Protein AF-A0A381XNI8-F1 (afdb_monomer_lite)

Structure (mmCIF, N/CA/C/O backbone):
data_AF-A0A381XNI8-F1
#
_entry.id   AF-A0A381XNI8-F1
#
loop_
_atom_site.group_PDB
_atom_site.id
_atom_site.type_symbol
_atom_site.label_atom_id
_atom_site.label_alt_id
_atom_site.label_comp_id
_atom_site.label_asym_id
_atom_site.label_entity_id
_atom_site.label_seq_id
_atom_site.pdbx_PDB_ins_code
_atom_site.Cartn_x
_atom_site.Cartn_y
_atom_site.Cartn_z
_atom_site.occupancy
_atom_site.B_iso_or_equiv
_atom_site.auth_seq_id
_atom_site.auth_comp_id
_atom_site.auth_asym_id
_atom_site.auth_atom_id
_atom_site.pdbx_PDB_model_num
ATOM 1 N N . ILE A 1 1 ? -13.442 -18.027 -14.613 1.00 87.19 1 ILE A N 1
ATOM 2 C CA . ILE A 1 1 ? -13.813 -17.285 -13.384 1.00 87.19 1 ILE A CA 1
ATOM 3 C C . ILE A 1 1 ? -15.216 -17.665 -12.944 1.00 87.19 1 ILE A C 1
ATOM 5 O O . ILE A 1 1 ? -15.337 -18.180 -11.846 1.00 87.19 1 ILE A O 1
ATOM 9 N N . GLU A 1 2 ? -16.224 -17.518 -13.805 1.00 86.44 2 GLU A N 1
ATOM 10 C CA . GLU A 1 2 ? -17.619 -17.918 -13.540 1.00 86.44 2 GLU A CA 1
ATOM 11 C C . GLU A 1 2 ? -17.741 -19.316 -12.915 1.00 86.44 2 GLU A C 1
ATOM 13 O O . GLU A 1 2 ? -18.134 -19.426 -11.762 1.00 86.44 2 GLU A O 1
ATOM 18 N N . MET A 1 3 ? -17.216 -20.356 -13.576 1.00 88.38 3 MET A N 1
ATOM 19 C CA . MET A 1 3 ? -17.200 -21.725 -13.029 1.00 88.38 3 MET A CA 1
ATOM 20 C C . MET A 1 3 ? -16.565 -21.842 -11.626 1.00 88.38 3 MET A C 1
ATOM 22 O O . MET A 1 3 ? -16.982 -22.675 -10.826 1.00 88.38 3 MET A O 1
ATOM 26 N N . ILE A 1 4 ? -15.521 -21.057 -11.335 1.00 87.19 4 ILE A N 1
ATOM 27 C CA . ILE A 1 4 ? -14.840 -21.072 -10.029 1.00 87.19 4 ILE A CA 1
ATOM 28 C C . ILE A 1 4 ? -15.728 -20.403 -8.970 1.00 87.19 4 ILE A C 1
ATOM 30 O O . ILE A 1 4 ? -15.816 -20.910 -7.853 1.00 87.19 4 ILE A O 1
ATOM 34 N N . SER A 1 5 ? -16.392 -19.300 -9.340 1.00 83.81 5 SER A N 1
ATOM 35 C CA . SER A 1 5 ? -17.310 -18.551 -8.476 1.00 83.81 5 SER A CA 1
ATOM 36 C C . SER A 1 5 ? -18.565 -19.359 -8.147 1.00 83.81 5 SER A C 1
ATOM 38 O O . SER A 1 5 ? -18.862 -19.574 -6.977 1.00 83.81 5 SER A O 1
ATOM 40 N N . GLU A 1 6 ? -19.253 -19.895 -9.162 1.00 83.75 6 GLU A N 1
ATOM 41 C CA . GLU A 1 6 ? -20.499 -20.663 -8.999 1.00 83.75 6 GLU A CA 1
ATOM 42 C C . GLU A 1 6 ? -20.327 -21.892 -8.104 1.00 83.75 6 GLU A C 1
ATOM 44 O O . GLU A 1 6 ? -21.228 -22.265 -7.357 1.00 83.75 6 GLU A O 1
ATOM 49 N N . LYS A 1 7 ? -19.154 -22.525 -8.172 1.00 85.31 7 LYS A N 1
ATOM 50 C CA . LYS A 1 7 ? -18.819 -23.699 -7.363 1.00 85.31 7 LYS A CA 1
ATOM 51 C C . LYS A 1 7 ? -18.222 -23.347 -5.997 1.00 85.31 7 LYS A C 1
ATOM 53 O O . LYS A 1 7 ? -17.898 -24.265 -5.249 1.00 85.31 7 LYS A O 1
ATOM 58 N N . GLY A 1 8 ? -18.031 -22.061 -5.686 1.00 81.25 8 GLY A N 1
ATOM 59 C CA . GLY A 1 8 ? -17.454 -21.601 -4.419 1.00 81.25 8 GLY A CA 1
ATOM 60 C C . GLY A 1 8 ? -16.051 -22.149 -4.142 1.00 81.25 8 GLY A C 1
ATOM 61 O O . GLY A 1 8 ? -15.716 -22.422 -2.994 1.00 81.25 8 GLY A O 1
ATOM 62 N N . LEU A 1 9 ? -15.236 -22.371 -5.182 1.00 84.69 9 LEU A N 1
ATOM 63 C CA . LEU A 1 9 ? -13.970 -23.112 -5.053 1.00 84.69 9 LEU A CA 1
ATOM 64 C C . LEU A 1 9 ? -12.819 -22.290 -4.465 1.00 84.69 9 LEU A C 1
ATOM 66 O O . LEU A 1 9 ? -11.793 -22.862 -4.103 1.00 84.69 9 LEU A O 1
ATOM 70 N N . VAL A 1 10 ? -12.946 -20.963 -4.420 1.00 86.50 10 VAL A N 1
ATOM 71 C CA . VAL A 1 10 ? -11.898 -20.062 -3.927 1.00 86.50 10 VAL A CA 1
ATOM 72 C C . VAL A 1 10 ? -12.489 -19.011 -3.003 1.00 86.50 10 VAL A C 1
ATOM 74 O O . VAL A 1 10 ? -13.566 -18.480 -3.268 1.00 86.50 10 VAL A O 1
ATOM 77 N N . SER A 1 11 ? -11.748 -18.668 -1.953 1.00 83.38 11 SER A N 1
ATOM 78 C CA . SER A 1 11 ? -12.045 -17.512 -1.104 1.00 83.38 11 SER A CA 1
ATOM 79 C C . SER A 1 11 ? -11.573 -16.189 -1.712 1.00 83.38 11 SER A C 1
ATOM 81 O O . SER A 1 11 ? -12.061 -15.129 -1.339 1.00 83.38 11 SER A O 1
ATOM 83 N N . GLY A 1 12 ? -10.642 -16.240 -2.666 1.00 89.69 12 GLY A N 1
ATOM 84 C CA . GLY A 1 12 ? -10.127 -15.076 -3.373 1.00 89.69 12 GLY A CA 1
ATOM 85 C C . GLY A 1 12 ? -9.141 -15.458 -4.474 1.00 89.69 12 GLY A C 1
ATOM 86 O O . GLY A 1 12 ? -8.712 -16.607 -4.582 1.00 89.69 12 GLY A O 1
ATOM 87 N N . ILE A 1 13 ? -8.774 -14.485 -5.303 1.00 93.06 13 ILE A N 1
ATOM 88 C CA . ILE A 1 13 ? -7.772 -14.628 -6.367 1.00 93.06 13 ILE A CA 1
ATOM 89 C C . ILE A 1 13 ? -6.586 -13.723 -6.054 1.00 93.06 13 ILE A C 1
ATOM 91 O O . ILE A 1 13 ? -6.765 -12.579 -5.653 1.00 93.06 13 ILE A O 1
ATOM 95 N N . SER A 1 14 ? -5.365 -14.220 -6.253 1.00 94.69 14 SER A N 1
ATOM 96 C CA . SER A 1 14 ? -4.156 -13.392 -6.214 1.00 94.69 14 SER A CA 1
ATOM 97 C C . SER A 1 14 ? -3.666 -13.109 -7.632 1.00 94.69 14 SER A C 1
ATOM 99 O O . SER A 1 14 ? -3.588 -14.025 -8.447 1.00 94.69 14 SER A O 1
ATOM 101 N N . MET A 1 15 ? -3.346 -11.850 -7.928 1.00 96.00 15 MET A N 1
ATOM 102 C CA . MET A 1 15 ? -2.899 -11.397 -9.243 1.00 96.00 15 MET A CA 1
ATOM 103 C C . MET A 1 15 ? -1.585 -10.631 -9.122 1.00 96.00 15 MET A C 1
ATOM 105 O O . MET A 1 15 ? -1.547 -9.511 -8.614 1.00 96.00 15 MET A O 1
ATOM 109 N N . ALA A 1 16 ? -0.513 -11.236 -9.625 1.00 96.06 16 ALA A N 1
ATOM 110 C CA . ALA A 1 16 ? 0.784 -10.594 -9.741 1.00 96.06 16 ALA A CA 1
ATOM 111 C C . ALA A 1 16 ? 0.737 -9.527 -10.836 1.00 96.06 16 ALA A C 1
ATOM 113 O O . ALA A 1 16 ? 0.695 -9.879 -12.012 1.00 96.06 16 ALA A O 1
ATOM 114 N N . ILE A 1 17 ? 0.746 -8.243 -10.475 1.00 97.06 17 ILE A N 1
ATOM 115 C CA . ILE A 1 17 ? 0.874 -7.119 -11.422 1.00 97.06 17 ILE A CA 1
ATOM 116 C C . ILE A 1 17 ? 2.338 -6.677 -11.484 1.00 97.06 17 ILE A C 1
ATOM 118 O O . ILE A 1 17 ? 2.888 -6.491 -12.567 1.00 97.06 17 ILE A O 1
ATOM 122 N N . GLU A 1 18 ? 2.968 -6.596 -10.312 1.00 96.19 18 GLU A N 1
ATOM 123 C CA . GLU A 1 18 ? 4.370 -6.277 -10.034 1.00 96.19 18 GLU A CA 1
ATOM 124 C C . GLU A 1 18 ? 4.801 -4.859 -10.411 1.00 96.19 18 GLU A C 1
ATOM 126 O O . GLU A 1 18 ? 5.323 -4.155 -9.553 1.00 96.19 18 GLU A O 1
ATOM 131 N N . SER A 1 19 ? 4.509 -4.405 -11.630 1.00 97.06 19 SER A N 1
ATOM 132 C CA . SER A 1 19 ? 4.778 -3.049 -12.117 1.00 97.06 19 SER A CA 1
ATOM 133 C C . SER A 1 19 ? 3.598 -2.528 -12.938 1.00 97.06 19 SER A C 1
ATOM 135 O O . SER A 1 19 ? 2.968 -3.272 -13.692 1.00 97.06 19 SER A O 1
ATOM 137 N N . GLY A 1 20 ? 3.291 -1.235 -12.820 1.00 96.62 20 GLY A N 1
ATOM 138 C CA . GLY A 1 20 ? 2.245 -0.577 -13.611 1.00 96.62 20 GLY A CA 1
ATOM 139 C C . GLY A 1 20 ? 2.733 -0.014 -14.944 1.00 96.62 20 GLY A C 1
ATOM 140 O O . GLY A 1 20 ? 1.912 0.426 -15.754 1.00 96.62 20 GLY A O 1
ATOM 141 N N . ASN A 1 21 ? 4.045 -0.039 -15.197 1.00 97.12 21 ASN A N 1
ATOM 142 C CA . ASN A 1 21 ? 4.643 0.420 -16.441 1.00 97.12 21 ASN A CA 1
ATOM 143 C C . ASN A 1 21 ? 4.888 -0.784 -17.376 1.00 97.12 21 ASN A C 1
ATOM 145 O O . ASN A 1 21 ? 5.768 -1.603 -17.103 1.00 97.12 21 ASN A O 1
ATOM 149 N N . PRO A 1 22 ? 4.173 -0.896 -18.516 1.00 96.62 22 PRO A N 1
ATOM 150 C CA . PRO A 1 22 ? 4.335 -2.013 -19.448 1.00 96.62 22 PRO A CA 1
ATOM 151 C C . PRO A 1 22 ? 5.760 -2.179 -19.991 1.00 96.62 22 PRO A C 1
ATOM 153 O O . PRO A 1 22 ? 6.176 -3.294 -20.298 1.00 96.62 22 PRO A O 1
ATOM 156 N N . LYS A 1 23 ? 6.517 -1.081 -20.119 1.00 96.38 23 LYS A N 1
ATOM 157 C CA . LYS A 1 23 ? 7.906 -1.116 -20.589 1.00 96.38 23 LYS A CA 1
ATOM 158 C C . LYS A 1 23 ? 8.816 -1.723 -19.529 1.00 96.38 23 LYS A C 1
ATOM 160 O O . LYS A 1 23 ? 9.569 -2.632 -19.853 1.00 96.38 23 LYS A O 1
ATOM 165 N N . ILE A 1 24 ? 8.673 -1.307 -18.270 1.00 96.44 24 ILE A N 1
ATOM 166 C CA . ILE A 1 24 ? 9.420 -1.882 -17.140 1.00 96.44 24 ILE A CA 1
ATOM 167 C C . ILE A 1 24 ? 9.059 -3.357 -16.943 1.00 96.44 24 ILE A C 1
ATOM 169 O O . ILE A 1 24 ? 9.958 -4.190 -16.861 1.00 96.44 24 ILE A O 1
ATOM 173 N N . ARG A 1 25 ? 7.762 -3.706 -16.967 1.00 95.88 25 ARG A N 1
ATOM 174 C CA . ARG A 1 25 ? 7.301 -5.107 -16.927 1.00 95.88 25 ARG A CA 1
ATOM 175 C C . ARG A 1 25 ? 7.988 -5.967 -17.983 1.00 95.88 25 ARG A C 1
ATOM 177 O O . ARG A 1 25 ? 8.477 -7.046 -17.669 1.00 95.88 25 ARG A O 1
ATOM 184 N N . LYS A 1 26 ? 8.062 -5.480 -19.220 1.00 95.81 26 LYS A N 1
ATOM 185 C CA . LYS A 1 26 ? 8.703 -6.211 -20.313 1.00 95.81 26 LYS A CA 1
ATOM 186 C C . LYS A 1 26 ? 10.217 -6.305 -20.149 1.00 95.81 26 LYS A C 1
ATOM 188 O O . LYS A 1 26 ? 10.774 -7.373 -20.357 1.00 95.81 26 LYS A O 1
ATOM 193 N N . LEU A 1 27 ? 10.871 -5.192 -19.829 1.00 95.44 27 LEU A N 1
ATOM 194 C CA . LEU A 1 27 ? 12.330 -5.080 -19.852 1.00 95.44 27 LEU A CA 1
ATOM 195 C C . LEU A 1 27 ? 13.008 -5.701 -18.628 1.00 95.44 27 LEU A C 1
ATOM 197 O O . LEU A 1 27 ? 14.093 -6.253 -18.772 1.00 95.44 27 LEU A O 1
ATOM 201 N N . LEU A 1 28 ? 12.388 -5.619 -17.447 1.00 94.38 28 LEU A N 1
ATOM 202 C CA . LEU A 1 28 ? 12.968 -6.125 -16.198 1.00 94.38 28 LEU A CA 1
ATOM 203 C C . LEU A 1 28 ? 12.339 -7.428 -15.706 1.00 94.38 28 LEU A C 1
ATOM 205 O O . LEU A 1 28 ? 13.024 -8.214 -15.057 1.00 94.38 28 LEU A O 1
ATOM 209 N N . LEU A 1 29 ? 11.049 -7.649 -15.972 1.00 94.50 29 LEU A N 1
ATOM 210 C CA . LEU A 1 29 ? 10.301 -8.777 -15.400 1.00 94.50 29 LEU A CA 1
ATOM 211 C C . LEU A 1 29 ? 9.951 -9.858 -16.429 1.00 94.50 29 LEU A C 1
ATOM 213 O O . LEU A 1 29 ? 9.390 -10.879 -16.047 1.00 94.50 29 LEU A O 1
ATOM 217 N N . ASP A 1 30 ? 10.251 -9.628 -17.712 1.00 94.31 30 ASP A N 1
ATOM 218 C CA . ASP A 1 30 ? 9.853 -10.482 -18.840 1.00 94.31 30 ASP A CA 1
ATOM 219 C C . ASP A 1 30 ? 8.336 -10.753 -18.890 1.00 94.31 30 ASP A C 1
ATOM 221 O O . ASP A 1 30 ? 7.854 -11.862 -19.110 1.00 94.31 30 ASP A O 1
ATOM 225 N N . ARG A 1 31 ? 7.553 -9.698 -18.641 1.00 94.69 31 ARG A N 1
ATOM 226 C CA . ARG A 1 31 ? 6.085 -9.735 -18.636 1.00 94.69 31 ARG A CA 1
ATOM 227 C C . ARG A 1 31 ? 5.519 -8.921 -19.790 1.00 94.69 31 ARG A C 1
ATOM 229 O O . ARG A 1 31 ? 5.998 -7.827 -20.087 1.00 94.69 31 ARG A O 1
ATOM 236 N N . HIS A 1 32 ? 4.519 -9.455 -20.482 1.00 95.31 32 HIS A N 1
ATOM 237 C CA . HIS A 1 32 ? 4.066 -8.933 -21.781 1.00 95.31 32 HIS A CA 1
ATOM 238 C C . HIS A 1 32 ? 2.617 -8.439 -21.784 1.00 95.31 32 HIS A C 1
ATOM 240 O O . HIS A 1 32 ? 2.128 -7.952 -22.803 1.00 95.31 32 HIS A O 1
ATOM 246 N N . GLU A 1 33 ? 1.926 -8.548 -20.656 1.00 95.62 33 GLU A N 1
ATOM 247 C CA . GLU A 1 33 ? 0.551 -8.104 -20.500 1.00 95.62 33 GLU A CA 1
ATOM 248 C C . GLU A 1 33 ? 0.470 -6.572 -20.592 1.00 95.62 33 GLU A C 1
ATOM 250 O O . GLU A 1 33 ? 1.293 -5.846 -20.020 1.00 95.62 33 GLU A O 1
ATOM 255 N N . SER A 1 34 ? -0.538 -6.054 -21.301 1.00 96.88 34 SER A N 1
ATOM 256 C CA . SER A 1 34 ? -0.827 -4.618 -21.339 1.00 96.88 34 SER A CA 1
ATOM 257 C C . SER A 1 34 ? -1.581 -4.179 -20.078 1.00 96.88 34 SER A C 1
ATOM 259 O O . SER A 1 34 ? -2.137 -4.998 -19.345 1.00 96.88 34 SER A O 1
ATOM 261 N N . ASN A 1 35 ? -1.622 -2.870 -19.816 1.00 97.81 35 ASN A N 1
ATOM 262 C CA . ASN A 1 35 ? -2.436 -2.340 -18.716 1.00 97.81 35 ASN A CA 1
ATOM 263 C C . ASN A 1 35 ? -3.933 -2.616 -18.929 1.00 97.81 35 ASN A C 1
ATOM 265 O O . ASN A 1 35 ? -4.620 -2.940 -17.965 1.00 97.81 35 ASN A O 1
ATOM 269 N N . ASP A 1 36 ? -4.411 -2.583 -20.175 1.00 97.56 36 ASP A N 1
ATOM 270 C CA . ASP A 1 36 ? -5.805 -2.895 -20.504 1.00 97.56 36 ASP A CA 1
ATOM 271 C C . ASP A 1 36 ? -6.141 -4.360 -20.214 1.00 97.56 36 ASP A C 1
ATOM 273 O O . ASP A 1 36 ? -7.184 -4.643 -19.631 1.00 97.56 36 ASP A O 1
ATOM 277 N N . THR A 1 37 ? -5.235 -5.293 -20.537 1.00 97.19 37 THR A N 1
ATOM 278 C CA . THR A 1 37 ? -5.399 -6.714 -20.194 1.00 97.19 37 THR A CA 1
ATOM 279 C C . THR A 1 37 ? -5.501 -6.914 -18.683 1.00 97.19 37 THR A C 1
ATOM 281 O O . THR A 1 37 ? -6.333 -7.691 -18.221 1.00 97.19 37 THR A O 1
ATOM 284 N N . ILE A 1 38 ? -4.686 -6.204 -17.897 1.00 97.31 38 ILE A N 1
ATOM 285 C CA . ILE A 1 38 ? -4.715 -6.299 -16.430 1.00 97.31 38 ILE A CA 1
ATOM 286 C C . ILE A 1 38 ? -6.018 -5.719 -15.873 1.00 97.31 38 ILE A C 1
ATOM 288 O O . ILE A 1 38 ? -6.664 -6.361 -15.046 1.00 97.31 38 ILE A O 1
ATOM 292 N N . ILE A 1 39 ? -6.442 -4.542 -16.344 1.00 96.88 39 ILE A N 1
ATOM 293 C CA . ILE A 1 39 ? -7.713 -3.930 -15.930 1.00 96.88 39 ILE A CA 1
ATOM 294 C C . ILE A 1 39 ? -8.889 -4.850 -16.274 1.00 96.88 39 ILE A C 1
ATOM 296 O O . ILE A 1 39 ? -9.769 -5.054 -15.435 1.00 96.88 39 ILE A O 1
ATOM 300 N N . ASP A 1 40 ? -8.910 -5.430 -17.476 1.00 95.94 40 ASP A N 1
ATOM 301 C CA . ASP A 1 40 ? -9.958 -6.368 -17.883 1.00 95.94 40 ASP A CA 1
ATOM 302 C C . ASP A 1 40 ? -9.967 -7.625 -17.001 1.00 95.94 40 ASP A C 1
ATOM 304 O O . ASP A 1 40 ? -11.026 -8.030 -16.516 1.00 95.94 40 ASP A O 1
ATOM 308 N N . ALA A 1 41 ? -8.794 -8.184 -16.687 1.00 95.75 41 ALA A N 1
ATOM 309 C CA . ALA A 1 41 ? -8.674 -9.329 -15.788 1.00 95.75 41 ALA A CA 1
ATOM 310 C C . ALA A 1 41 ? -9.216 -9.020 -14.382 1.00 95.75 41 ALA A C 1
ATOM 312 O O . ALA A 1 41 ? -9.998 -9.808 -13.841 1.00 95.75 41 ALA A O 1
ATOM 313 N N . ILE A 1 42 ? -8.862 -7.861 -13.809 1.00 95.69 42 ILE A N 1
ATOM 314 C CA . ILE A 1 42 ? -9.407 -7.401 -12.523 1.00 95.69 42 ILE A CA 1
ATOM 315 C C . ILE A 1 42 ? -10.931 -7.301 -12.623 1.00 95.69 42 ILE A C 1
ATOM 317 O O . ILE A 1 42 ? -11.650 -7.909 -11.832 1.00 95.69 42 ILE A O 1
ATOM 321 N N . ASN A 1 43 ? -11.444 -6.598 -13.633 1.00 93.00 43 ASN A N 1
ATOM 322 C CA . ASN A 1 43 ? -12.878 -6.401 -13.817 1.00 93.00 43 ASN A CA 1
ATOM 323 C C . ASN A 1 43 ? -13.638 -7.724 -13.991 1.00 93.00 43 ASN A C 1
ATOM 325 O O . ASN A 1 43 ? -14.747 -7.860 -13.477 1.00 93.00 43 ASN A O 1
ATOM 329 N N . ASN A 1 44 ? -13.050 -8.721 -14.651 1.00 93.31 44 ASN A N 1
ATOM 330 C CA . ASN A 1 44 ? -13.636 -10.049 -14.812 1.00 93.31 44 ASN A CA 1
ATOM 331 C C . ASN A 1 44 ? -13.767 -10.792 -13.467 1.00 93.31 44 ASN A C 1
ATOM 333 O O . ASN A 1 44 ? -14.851 -11.277 -13.132 1.00 93.31 44 ASN A O 1
ATOM 337 N N . VAL A 1 45 ? -12.707 -10.803 -12.646 1.00 93.81 45 VAL A N 1
ATOM 338 C CA . VAL A 1 45 ? -12.754 -11.331 -11.264 1.00 93.81 45 VAL A CA 1
ATOM 339 C C . VAL A 1 45 ? -13.854 -10.632 -10.469 1.00 93.81 45 VAL A C 1
ATOM 341 O O . VAL A 1 45 ? -14.688 -11.256 -9.812 1.00 93.81 45 VAL A O 1
ATOM 344 N N . LYS A 1 46 ? -13.894 -9.311 -10.598 1.00 91.31 46 LYS A N 1
ATOM 345 C CA . LYS A 1 46 ? -14.804 -8.446 -9.869 1.00 91.31 46 LYS A CA 1
ATOM 346 C C . LYS A 1 46 ? -16.266 -8.600 -10.275 1.00 91.31 46 LYS A C 1
ATOM 348 O O . LYS A 1 46 ? -17.103 -8.554 -9.381 1.00 91.31 46 LYS A O 1
ATOM 353 N N . ARG A 1 47 ? -16.600 -8.832 -11.548 1.00 90.38 47 ARG A N 1
ATOM 354 C CA . ARG A 1 47 ? -17.983 -9.129 -11.983 1.00 90.38 47 ARG A CA 1
ATOM 355 C C . ARG A 1 47 ? -18.554 -10.387 -11.326 1.00 90.38 47 ARG A C 1
ATOM 357 O O . ARG A 1 47 ? -19.763 -10.497 -11.185 1.00 90.38 47 ARG A O 1
ATOM 364 N N . ASN A 1 48 ? -17.686 -11.297 -10.893 1.00 89.25 48 ASN A N 1
ATOM 365 C CA . ASN A 1 48 ? -18.056 -12.541 -10.227 1.00 89.25 48 ASN A CA 1
ATOM 366 C C . ASN A 1 48 ? -18.019 -12.438 -8.692 1.00 89.25 48 ASN A C 1
ATOM 368 O O . ASN A 1 48 ? -18.075 -13.465 -8.023 1.00 89.25 48 ASN A O 1
ATOM 372 N N . ASN A 1 49 ? -17.902 -11.219 -8.144 1.00 87.50 49 ASN A N 1
ATOM 373 C CA . ASN A 1 49 ? -17.848 -10.927 -6.708 1.00 87.50 49 ASN A CA 1
ATOM 374 C C . ASN A 1 49 ? -16.809 -11.750 -5.930 1.00 87.50 49 ASN A C 1
ATOM 376 O O . ASN A 1 49 ? -17.057 -12.141 -4.797 1.00 87.50 49 ASN A O 1
ATOM 380 N N . ILE A 1 50 ? -15.640 -11.993 -6.522 1.00 90.44 50 ILE A N 1
ATOM 381 C CA . ILE A 1 50 ? -14.528 -12.669 -5.847 1.00 90.44 50 ILE A CA 1
ATOM 382 C C . ILE A 1 50 ? -13.582 -11.609 -5.245 1.00 90.44 50 ILE A C 1
ATOM 384 O O . ILE A 1 50 ? -13.259 -10.634 -5.942 1.00 90.44 50 ILE A O 1
ATOM 388 N N . PRO A 1 51 ? -13.128 -11.763 -3.984 1.00 92.19 51 PRO A N 1
ATOM 389 C CA . PRO A 1 51 ? -12.060 -10.947 -3.411 1.00 92.19 51 PRO A CA 1
ATOM 390 C C . PRO A 1 51 ? -10.752 -11.110 -4.184 1.00 92.19 51 PRO A C 1
ATOM 392 O O . PRO A 1 51 ? -10.357 -12.212 -4.571 1.00 92.19 51 PRO A O 1
ATOM 395 N N . LEU A 1 52 ? -10.066 -10.004 -4.420 1.00 94.62 52 LEU A N 1
ATOM 396 C CA . LEU A 1 52 ? -8.834 -9.935 -5.183 1.00 94.62 52 LEU A CA 1
ATOM 397 C C . LEU A 1 52 ? -7.701 -9.436 -4.292 1.00 94.62 52 LEU A C 1
ATOM 399 O O . LEU A 1 52 ? -7.814 -8.419 -3.618 1.00 94.62 52 LEU A O 1
ATOM 403 N N . ARG A 1 53 ? -6.555 -10.103 -4.366 1.00 96.00 53 ARG A N 1
ATOM 404 C CA . ARG A 1 53 ? -5.284 -9.587 -3.871 1.00 96.00 53 ARG A CA 1
ATOM 405 C C . ARG A 1 53 ? -4.387 -9.258 -5.054 1.00 96.00 53 ARG A C 1
ATOM 407 O O . ARG A 1 53 ? -3.943 -10.168 -5.750 1.00 96.00 53 ARG A O 1
ATOM 414 N N . THR A 1 54 ? -4.085 -7.988 -5.286 1.00 97.12 54 THR A N 1
ATOM 415 C CA . THR A 1 54 ? -3.052 -7.616 -6.266 1.00 97.12 54 THR A CA 1
ATOM 416 C C . THR A 1 54 ? -1.676 -7.711 -5.621 1.00 97.12 54 THR A C 1
ATOM 418 O O . THR A 1 54 ? -1.560 -7.548 -4.409 1.00 97.12 54 THR A O 1
ATOM 421 N N . GLN A 1 55 ? -0.638 -7.991 -6.406 1.00 96.19 55 GLN A N 1
ATOM 422 C CA . GLN A 1 55 ? 0.752 -7.990 -5.943 1.00 96.19 55 GLN A CA 1
ATOM 423 C C . GLN A 1 55 ? 1.567 -6.976 -6.742 1.00 96.19 55 GLN A C 1
ATOM 425 O O . GLN A 1 55 ? 1.409 -6.882 -7.961 1.00 96.19 55 GLN A O 1
ATOM 430 N N . SER A 1 56 ? 2.387 -6.203 -6.034 1.00 96.06 56 SER A N 1
ATOM 431 C CA . SER A 1 56 ? 3.258 -5.159 -6.569 1.00 96.06 56 SER A CA 1
ATOM 432 C C . SER A 1 56 ? 4.656 -5.269 -5.958 1.00 96.06 56 SER A C 1
ATOM 434 O O . SER A 1 56 ? 4.785 -5.484 -4.749 1.00 96.06 56 SER A O 1
ATOM 436 N N . ILE A 1 57 ? 5.687 -5.054 -6.776 1.00 94.81 57 ILE A N 1
ATOM 437 C CA . ILE A 1 57 ? 7.065 -4.880 -6.318 1.00 94.81 57 ILE A CA 1
ATOM 438 C C . ILE A 1 57 ? 7.310 -3.385 -6.137 1.00 94.81 57 ILE A C 1
ATOM 440 O O . ILE A 1 57 ? 7.071 -2.592 -7.046 1.00 94.81 57 ILE A O 1
ATOM 444 N N . ILE A 1 58 ? 7.797 -2.997 -4.961 1.00 92.62 58 ILE A N 1
ATOM 445 C CA . ILE A 1 58 ? 8.086 -1.605 -4.623 1.00 92.62 58 ILE A CA 1
ATOM 446 C C . ILE A 1 58 ? 9.584 -1.358 -4.697 1.00 92.62 58 ILE A C 1
ATOM 448 O O . ILE A 1 58 ? 10.376 -2.020 -4.023 1.00 92.62 58 ILE A O 1
ATOM 452 N N . GLY A 1 59 ? 9.959 -0.338 -5.465 1.00 89.62 59 GLY A N 1
ATOM 453 C CA . GLY A 1 59 ? 11.349 0.068 -5.630 1.00 89.62 59 GLY A CA 1
ATOM 454 C C . GLY A 1 59 ? 12.157 -0.875 -6.516 1.00 89.62 59 GLY A C 1
ATOM 455 O O . GLY A 1 59 ? 13.252 -1.289 -6.140 1.00 89.62 59 GLY A O 1
ATOM 456 N N . LEU A 1 60 ? 11.628 -1.199 -7.700 1.00 93.50 60 LEU A N 1
ATOM 457 C CA . LEU A 1 60 ? 12.413 -1.848 -8.750 1.00 93.50 60 LEU A CA 1
ATOM 458 C C . LEU A 1 60 ? 13.681 -1.027 -9.078 1.00 93.50 60 LEU A C 1
ATOM 460 O O . LEU A 1 60 ? 13.669 0.201 -8.938 1.00 93.50 60 LEU A O 1
ATOM 464 N N . PRO A 1 61 ? 14.772 -1.673 -9.539 1.00 91.75 61 PRO A N 1
ATOM 465 C CA . PRO A 1 61 ? 16.036 -1.010 -9.867 1.00 91.75 61 PRO A CA 1
ATOM 466 C C . PRO A 1 61 ? 15.932 -0.217 -11.182 1.00 91.75 61 PRO A C 1
ATOM 468 O O . PRO A 1 61 ? 16.508 -0.588 -12.198 1.00 91.75 61 PRO A O 1
ATOM 471 N N . VAL A 1 62 ? 15.161 0.871 -11.175 1.00 94.25 62 VAL A N 1
ATOM 472 C CA . VAL A 1 62 ? 14.847 1.674 -12.372 1.00 94.25 62 VAL A CA 1
ATOM 473 C C . VAL A 1 62 ? 15.600 2.996 -12.463 1.00 94.25 62 VAL A C 1
ATOM 475 O O . VAL A 1 62 ? 15.334 3.811 -13.343 1.00 94.25 62 VAL A O 1
ATOM 478 N N . LEU A 1 63 ? 16.548 3.215 -11.559 1.00 92.81 63 LEU A N 1
ATOM 479 C CA . LEU A 1 63 ? 17.484 4.329 -11.642 1.00 92.81 63 LEU A CA 1
ATOM 480 C C . LEU A 1 63 ? 18.492 4.088 -12.769 1.00 92.81 63 LEU A C 1
ATOM 482 O O . LEU A 1 63 ? 18.743 2.948 -13.163 1.00 92.81 63 LEU A O 1
ATOM 486 N N . ARG A 1 64 ? 19.124 5.159 -13.253 1.00 92.75 64 ARG A N 1
ATOM 487 C CA . ARG A 1 64 ? 20.288 5.016 -14.131 1.00 92.75 64 ARG A CA 1
ATOM 488 C C . ARG A 1 64 ? 21.404 4.272 -13.372 1.00 92.75 64 ARG A C 1
ATOM 490 O O . ARG A 1 64 ? 21.722 4.687 -12.253 1.00 92.75 64 ARG A O 1
ATOM 497 N N . PRO A 1 65 ? 21.992 3.203 -13.942 1.00 90.25 65 PRO A N 1
ATOM 498 C CA . PRO A 1 65 ? 23.075 2.461 -13.310 1.00 90.25 65 PRO A CA 1
ATOM 499 C C . PRO A 1 65 ? 24.237 3.367 -12.905 1.00 90.25 65 PRO A C 1
ATOM 501 O O . PRO A 1 65 ? 24.602 4.287 -13.641 1.00 90.25 65 PRO A O 1
ATOM 504 N N . SER A 1 66 ? 24.838 3.091 -11.747 1.00 83.25 66 SER A N 1
ATOM 505 C CA . SER A 1 66 ? 26.033 3.804 -11.272 1.00 83.25 66 SER A CA 1
ATOM 506 C C . SER A 1 66 ? 27.308 3.335 -11.983 1.00 83.25 66 SER A C 1
ATOM 508 O O . SER A 1 66 ? 28.322 4.034 -11.969 1.00 83.25 66 SER A O 1
ATOM 510 N N . GLN A 1 67 ? 27.242 2.175 -12.639 1.00 86.81 67 GLN A N 1
ATOM 511 C CA . GLN A 1 67 ? 28.312 1.571 -13.423 1.00 86.81 67 GLN A CA 1
ATOM 512 C C . GLN A 1 67 ? 27.775 0.985 -14.734 1.00 86.81 67 GLN A C 1
ATOM 514 O O . GLN A 1 67 ? 26.581 0.721 -14.878 1.00 86.81 67 GLN A O 1
ATOM 519 N N . VAL A 1 68 ? 28.663 0.790 -15.711 1.00 84.62 68 VAL A N 1
ATOM 520 C CA . VAL A 1 68 ? 28.297 0.192 -17.002 1.00 84.62 68 VAL A CA 1
ATOM 521 C C . VAL A 1 68 ? 27.938 -1.278 -16.791 1.00 84.62 68 VAL A C 1
ATOM 523 O O . VAL A 1 68 ? 28.785 -2.068 -16.381 1.00 84.62 68 VAL A O 1
ATOM 526 N N . VAL A 1 69 ? 26.700 -1.648 -17.117 1.00 86.31 69 VAL A N 1
ATOM 527 C CA . VAL A 1 69 ? 26.240 -3.041 -17.063 1.00 86.31 69 VAL A CA 1
ATOM 528 C C . VAL A 1 69 ? 26.829 -3.800 -18.246 1.00 86.31 69 VAL A C 1
ATOM 530 O O . VAL A 1 69 ? 26.508 -3.510 -19.400 1.00 86.31 69 VAL A O 1
ATOM 533 N N . ASN A 1 70 ? 27.704 -4.769 -17.979 1.00 81.94 70 ASN A N 1
ATOM 534 C CA . ASN A 1 70 ? 28.248 -5.613 -19.035 1.00 81.94 70 ASN A CA 1
ATOM 535 C C . ASN A 1 70 ? 27.165 -6.599 -19.517 1.00 81.94 70 ASN A C 1
ATOM 537 O O . ASN A 1 70 ? 26.621 -7.335 -18.689 1.00 81.94 70 ASN A O 1
ATOM 541 N N . PRO A 1 71 ? 26.885 -6.699 -20.832 1.00 80.88 71 PRO A N 1
ATOM 542 C CA . PRO A 1 71 ? 25.947 -7.688 -21.367 1.00 80.88 71 PRO A CA 1
ATOM 543 C C . PRO A 1 71 ? 26.285 -9.147 -21.020 1.00 80.88 71 PRO A C 1
ATOM 545 O O . PRO A 1 71 ? 25.413 -10.012 -21.087 1.00 80.88 71 PRO A O 1
ATOM 548 N N . SER A 1 72 ? 27.542 -9.446 -20.663 1.00 80.88 72 SER A N 1
ATOM 549 C CA . SER A 1 72 ? 27.927 -10.769 -20.160 1.00 80.88 72 SER A CA 1
ATOM 550 C C . SER A 1 72 ? 27.471 -11.039 -18.721 1.00 80.88 72 SER A C 1
ATOM 552 O O . SER A 1 72 ? 27.367 -12.204 -18.348 1.00 80.88 72 SER A O 1
ATOM 554 N N . GLN A 1 73 ? 27.206 -9.995 -17.928 1.00 78.38 73 GLN A N 1
ATOM 555 C CA . GLN A 1 73 ? 26.770 -10.074 -16.528 1.00 78.38 73 GLN A CA 1
ATOM 556 C C . GLN A 1 73 ? 25.247 -10.023 -16.394 1.00 78.38 73 GLN A C 1
ATOM 558 O O . GLN A 1 73 ? 24.684 -10.718 -15.559 1.00 78.38 73 GLN A O 1
ATOM 563 N N . SER A 1 74 ? 24.566 -9.231 -17.225 1.00 83.88 74 SER A N 1
ATOM 564 C CA . SER A 1 74 ? 23.107 -9.225 -17.271 1.00 83.88 74 SER A CA 1
ATOM 565 C C . SER A 1 74 ? 22.598 -8.951 -18.677 1.00 83.88 74 SER A C 1
ATOM 567 O O . SER A 1 74 ? 23.120 -8.104 -19.400 1.00 83.88 74 SER A O 1
ATOM 569 N N . LYS A 1 75 ? 21.539 -9.672 -19.051 1.00 86.44 75 LYS A N 1
ATOM 570 C CA . LYS A 1 75 ? 20.796 -9.442 -20.296 1.00 86.44 75 LYS A CA 1
ATOM 571 C C . LYS A 1 75 ? 19.674 -8.419 -20.128 1.00 86.44 75 LYS A C 1
ATOM 573 O O . LYS A 1 75 ? 19.088 -8.017 -21.131 1.00 86.44 75 LYS A O 1
ATOM 578 N N . LEU A 1 76 ? 19.342 -8.041 -18.891 1.00 92.50 76 LEU A N 1
ATOM 579 C CA . LEU A 1 76 ? 18.316 -7.038 -18.636 1.00 92.50 76 LEU A CA 1
ATOM 580 C C . LEU A 1 76 ? 18.876 -5.644 -18.902 1.00 92.50 76 LEU A C 1
ATOM 582 O O . LEU A 1 76 ? 20.026 -5.336 -18.592 1.00 92.50 76 LEU A O 1
ATOM 586 N N . SER A 1 77 ? 18.035 -4.798 -19.480 1.00 90.31 77 SER A N 1
ATOM 587 C CA . SER A 1 77 ? 18.367 -3.421 -19.810 1.00 90.31 77 SER A CA 1
ATOM 588 C C . SER A 1 77 ? 17.094 -2.596 -19.805 1.00 90.31 77 SER A C 1
ATOM 590 O O . SER A 1 77 ? 16.069 -3.030 -20.324 1.00 90.31 77 SER A O 1
ATOM 592 N N . LEU A 1 78 ? 17.175 -1.383 -19.267 1.00 93.94 78 LEU A N 1
ATOM 593 C CA . LEU A 1 78 ? 16.124 -0.373 -19.399 1.00 93.94 78 LEU A CA 1
ATOM 594 C C . LEU A 1 78 ? 16.291 0.483 -20.655 1.00 93.94 78 LEU A C 1
ATOM 596 O O . LEU A 1 78 ? 15.640 1.512 -20.784 1.00 93.94 78 LEU A O 1
ATOM 600 N N . ILE A 1 79 ? 17.157 0.059 -21.571 1.00 92.81 79 ILE A N 1
ATOM 601 C CA . ILE A 1 79 ? 17.287 0.606 -22.916 1.00 92.81 79 ILE A CA 1
ATOM 602 C C . ILE A 1 79 ? 16.653 -0.400 -23.867 1.00 92.81 79 ILE A C 1
ATOM 604 O O . ILE A 1 79 ? 17.049 -1.571 -23.873 1.00 92.81 79 ILE A O 1
ATOM 608 N N . ASP A 1 80 ? 15.655 0.025 -24.637 1.00 91.69 80 ASP A N 1
ATOM 609 C CA . ASP A 1 80 ? 15.029 -0.864 -25.610 1.00 91.69 80 ASP A CA 1
ATOM 610 C C . ASP A 1 80 ? 15.866 -1.026 -26.891 1.00 91.69 80 ASP A C 1
ATOM 612 O O . ASP A 1 80 ? 16.948 -0.464 -27.059 1.00 91.69 80 ASP A O 1
ATOM 616 N N . LYS A 1 81 ? 15.359 -1.852 -27.809 1.00 89.62 81 LYS A N 1
ATOM 617 C CA . LYS A 1 81 ? 16.012 -2.162 -29.089 1.00 89.62 81 LYS A CA 1
ATOM 618 C C . LYS A 1 81 ? 16.221 -0.939 -29.994 1.00 89.62 81 LYS A C 1
ATOM 620 O O . LYS A 1 81 ? 17.037 -1.021 -30.907 1.00 89.62 81 LYS A O 1
ATOM 625 N N . ASP A 1 82 ? 15.459 0.130 -29.774 1.00 93.62 82 ASP A N 1
ATOM 626 C CA . ASP A 1 82 ? 15.489 1.354 -30.570 1.00 93.62 82 ASP A CA 1
ATOM 627 C C . ASP A 1 82 ? 16.419 2.403 -29.918 1.00 93.62 82 ASP A C 1
ATOM 629 O O . ASP A 1 82 ? 16.672 3.455 -30.501 1.00 93.62 82 ASP A O 1
ATOM 633 N N . GLY A 1 83 ? 16.999 2.087 -28.750 1.00 91.62 83 GLY A N 1
ATOM 634 C CA . GLY A 1 83 ? 17.917 2.949 -28.005 1.00 91.62 83 GLY A CA 1
ATOM 635 C C . GLY A 1 83 ? 17.226 3.869 -26.998 1.00 91.62 83 GLY A C 1
ATOM 636 O O . GLY A 1 83 ? 17.901 4.679 -26.367 1.00 91.62 83 GLY A O 1
ATOM 637 N N . GLU A 1 84 ? 15.908 3.746 -26.828 1.00 95.06 84 GLU A N 1
ATOM 638 C CA . GLU A 1 84 ? 15.143 4.571 -25.895 1.00 95.06 84 GLU A CA 1
ATOM 639 C C . GLU A 1 84 ? 15.351 4.097 -24.456 1.00 95.06 84 GLU A C 1
ATOM 641 O O . GLU A 1 84 ? 15.275 2.901 -24.160 1.00 95.06 84 GLU A O 1
ATOM 646 N N . GLU A 1 85 ? 15.591 5.044 -23.550 1.00 94.62 85 GLU A N 1
ATOM 647 C CA . GLU A 1 85 ? 15.869 4.779 -22.140 1.00 94.62 85 GLU A CA 1
ATOM 648 C C . GLU A 1 85 ? 14.619 4.955 -21.264 1.00 94.62 85 GLU A C 1
ATOM 650 O O . GLU A 1 85 ? 13.907 5.952 -21.358 1.00 94.62 85 GLU A O 1
ATOM 655 N N . TYR A 1 86 ? 14.392 4.018 -20.341 1.00 95.69 86 TYR A N 1
ATOM 656 C CA . TYR A 1 86 ? 13.228 3.994 -19.445 1.00 95.69 86 TYR A CA 1
ATOM 657 C C . TYR A 1 86 ? 13.626 4.112 -17.968 1.00 95.69 86 TYR A C 1
ATOM 659 O O . TYR A 1 86 ? 13.057 3.447 -17.101 1.00 95.69 86 TYR A O 1
ATOM 667 N N . TYR A 1 87 ? 14.624 4.946 -17.681 1.00 95.56 87 TYR A N 1
ATOM 668 C CA . TYR A 1 87 ? 15.044 5.238 -16.312 1.00 95.56 87 TYR A CA 1
ATOM 669 C C . TYR A 1 87 ? 14.117 6.251 -15.638 1.00 95.56 87 TYR A C 1
ATOM 671 O O . TYR A 1 87 ? 13.547 7.131 -16.282 1.00 95.56 87 TYR A O 1
ATOM 679 N N . TYR A 1 88 ? 14.017 6.148 -14.318 1.00 94.94 88 TYR A N 1
ATOM 680 C CA . TYR A 1 88 ? 13.368 7.131 -13.463 1.00 94.94 88 TYR A CA 1
ATOM 681 C C . TYR A 1 88 ? 14.419 7.872 -12.639 1.00 94.94 88 TYR A C 1
ATOM 683 O O . TYR A 1 88 ? 15.388 7.265 -12.189 1.00 94.94 88 TYR A O 1
ATOM 691 N N . ASP A 1 89 ? 14.195 9.162 -12.384 1.00 91.56 89 ASP A N 1
ATOM 692 C CA . ASP A 1 89 ? 15.014 9.931 -11.434 1.00 91.56 89 ASP A CA 1
ATOM 693 C C . ASP A 1 89 ? 14.683 9.565 -9.978 1.00 91.56 89 ASP A C 1
ATOM 695 O O . ASP A 1 89 ? 15.549 9.567 -9.104 1.00 91.56 89 ASP A O 1
ATOM 699 N N . ASP A 1 90 ? 13.416 9.227 -9.721 1.00 91.94 90 ASP A N 1
ATOM 700 C CA . ASP A 1 90 ? 12.932 8.708 -8.446 1.00 91.94 90 ASP A CA 1
ATOM 701 C C . ASP A 1 90 ? 12.240 7.355 -8.682 1.00 91.94 90 ASP A C 1
ATOM 703 O O . ASP A 1 90 ? 11.174 7.319 -9.305 1.00 91.94 90 ASP A O 1
ATOM 707 N N . PRO A 1 91 ? 12.795 6.235 -8.184 1.00 91.50 91 PRO A N 1
ATOM 708 C CA . PRO A 1 91 ? 12.247 4.902 -8.429 1.00 91.50 91 PRO A CA 1
ATOM 709 C C . PRO A 1 91 ? 10.849 4.703 -7.825 1.00 91.50 91 PRO A C 1
ATOM 711 O O . PRO A 1 91 ? 10.112 3.824 -8.264 1.00 91.50 91 PRO A O 1
ATOM 714 N N . ILE A 1 92 ? 10.428 5.539 -6.868 1.00 94.31 92 ILE A N 1
ATOM 715 C CA . ILE A 1 92 ? 9.068 5.492 -6.309 1.00 94.31 92 ILE A CA 1
ATOM 716 C C . ILE A 1 92 ? 8.011 5.887 -7.348 1.00 94.31 92 ILE A C 1
ATOM 718 O O . ILE A 1 92 ? 6.876 5.410 -7.288 1.00 94.31 92 ILE A O 1
ATOM 722 N N . GLN A 1 93 ? 8.375 6.709 -8.338 1.00 96.31 93 GLN A N 1
ATOM 723 C CA . GLN A 1 93 ? 7.476 7.087 -9.433 1.00 96.31 93 GLN A CA 1
ATOM 724 C C . GLN A 1 93 ? 7.071 5.891 -10.292 1.00 96.31 93 GLN A C 1
ATOM 726 O O . GLN A 1 93 ? 5.951 5.861 -10.800 1.00 96.31 93 GLN A O 1
ATOM 731 N N . GLU A 1 94 ? 7.932 4.882 -10.415 1.00 96.62 94 GLU A N 1
ATOM 732 C CA . GLU A 1 94 ? 7.566 3.627 -11.062 1.00 96.62 94 GLU A CA 1
ATOM 733 C C . GLU A 1 94 ? 6.519 2.882 -10.228 1.00 96.62 94 GLU A C 1
ATOM 735 O O . GLU A 1 94 ? 5.460 2.537 -10.752 1.00 96.62 94 GLU A O 1
ATOM 740 N N . SER A 1 95 ? 6.737 2.728 -8.920 1.00 97.00 95 SER A N 1
ATOM 741 C CA . SER A 1 95 ? 5.809 1.999 -8.044 1.00 97.00 95 SER A CA 1
ATOM 742 C C . SER A 1 95 ? 4.425 2.664 -7.976 1.00 97.00 95 SER A C 1
ATOM 744 O O . SER A 1 95 ? 3.395 1.986 -7.932 1.00 97.00 95 SER A O 1
ATOM 746 N N . LEU A 1 96 ? 4.375 3.998 -8.081 1.00 98.44 96 LEU A N 1
ATOM 747 C CA . LEU A 1 96 ? 3.135 4.771 -8.217 1.00 98.44 96 LEU A CA 1
ATOM 748 C C . LEU A 1 96 ? 2.317 4.405 -9.465 1.00 98.44 96 LEU A C 1
ATOM 750 O O . LEU A 1 96 ? 1.090 4.508 -9.427 1.00 98.44 96 LEU A O 1
ATOM 754 N N . THR A 1 97 ? 2.946 3.947 -10.554 1.00 98.06 97 THR A N 1
ATOM 755 C CA . THR A 1 97 ? 2.212 3.504 -11.754 1.00 98.06 97 THR A CA 1
ATOM 756 C C . THR A 1 97 ? 1.374 2.256 -11.481 1.00 98.06 97 THR A C 1
ATOM 758 O O . THR A 1 97 ? 0.278 2.121 -12.024 1.00 98.06 97 THR A O 1
ATOM 761 N N . CYS A 1 98 ? 1.859 1.350 -10.623 1.00 97.75 98 CYS A N 1
ATOM 762 C CA . CYS A 1 98 ? 1.134 0.135 -10.257 1.00 97.75 98 CYS A CA 1
ATOM 763 C C . CYS A 1 98 ? -0.083 0.469 -9.388 1.00 97.75 98 CYS A C 1
ATOM 765 O O . CYS A 1 98 ? -1.185 -0.013 -9.653 1.00 97.75 98 CYS A O 1
ATOM 767 N N . LEU A 1 99 ? 0.089 1.369 -8.415 1.00 98.44 99 LEU A N 1
ATOM 768 C CA . LEU A 1 99 ? -1.020 1.887 -7.613 1.00 98.44 99 LEU A CA 1
ATOM 769 C C . LEU A 1 99 ? -2.078 2.568 -8.492 1.00 98.44 99 LEU A C 1
ATOM 771 O O . LEU A 1 99 ? -3.263 2.283 -8.355 1.00 98.44 99 LEU A O 1
ATOM 775 N N . GLU A 1 100 ? -1.660 3.418 -9.435 1.00 98.12 100 GLU A N 1
ATOM 776 C CA . GLU A 1 100 ? -2.572 4.080 -10.373 1.00 98.12 100 GLU A CA 1
ATOM 777 C C . GLU A 1 100 ? -3.384 3.080 -11.204 1.00 98.12 100 GLU A C 1
ATOM 779 O O . GLU A 1 100 ? -4.586 3.271 -11.399 1.00 98.12 100 GLU A O 1
ATOM 784 N N . LEU A 1 101 ? -2.738 2.013 -11.681 1.00 97.62 101 LEU A N 1
ATOM 785 C CA . LEU A 1 101 ? -3.400 0.957 -12.440 1.00 97.62 101 LEU A CA 1
ATOM 786 C C . LEU A 1 101 ? -4.507 0.286 -11.615 1.00 97.62 101 LEU A C 1
ATOM 788 O O . LEU A 1 101 ? -5.609 0.080 -12.125 1.00 97.62 101 LEU A O 1
ATOM 792 N N . VAL A 1 102 ? -4.241 0.005 -10.335 1.00 97.31 102 VAL A N 1
ATOM 793 C CA . VAL A 1 102 ? -5.232 -0.592 -9.428 1.00 97.31 102 VAL A CA 1
ATOM 794 C C . VAL A 1 102 ? -6.361 0.388 -9.100 1.00 97.31 102 VAL A C 1
ATOM 796 O O . VAL A 1 102 ? -7.525 0.016 -9.243 1.00 97.31 102 VAL A O 1
ATOM 799 N N . CYS A 1 103 ? -6.057 1.651 -8.787 1.00 96.88 103 CYS A N 1
ATOM 800 C CA . CYS A 1 103 ? -7.055 2.703 -8.545 1.00 96.88 103 CYS A CA 1
ATOM 801 C C . CYS A 1 103 ? -8.018 2.928 -9.722 1.00 96.88 103 CYS A C 1
ATOM 803 O O . CYS A 1 103 ? -9.137 3.400 -9.533 1.00 96.88 103 CYS A O 1
ATOM 805 N N . LYS A 1 104 ? -7.598 2.628 -10.956 1.00 94.44 104 LYS A N 1
ATOM 806 C CA . LYS A 1 104 ? -8.435 2.758 -12.162 1.00 94.44 104 LYS A CA 1
ATOM 807 C C . LYS A 1 104 ? -9.274 1.514 -12.468 1.00 94.44 104 LYS A C 1
ATOM 809 O O . LYS A 1 104 ? -10.063 1.531 -13.411 1.00 94.44 104 LYS A O 1
ATOM 814 N N . SER A 1 105 ? -9.101 0.439 -11.706 1.00 94.06 105 SER A N 1
ATOM 815 C CA . SER A 1 105 ? -9.789 -0.834 -11.917 1.00 94.06 105 SER A CA 1
ATOM 816 C C . SER A 1 105 ? -11.066 -0.960 -11.071 1.00 94.06 105 SER A C 1
ATOM 818 O O . SER A 1 105 ? -11.442 -0.051 -10.331 1.00 94.06 105 SER A O 1
ATOM 820 N N . GLY A 1 106 ? -11.747 -2.107 -11.158 1.00 90.75 106 GLY A N 1
ATOM 821 C CA . GLY A 1 106 ? -12.914 -2.440 -10.333 1.00 90.75 106 GLY A CA 1
ATOM 822 C C . GLY A 1 106 ? -12.620 -2.768 -8.859 1.00 90.75 106 GLY A C 1
ATOM 823 O O . GLY A 1 106 ? -13.495 -3.357 -8.213 1.00 90.75 106 GLY A O 1
ATOM 824 N N . PHE A 1 107 ? -11.423 -2.439 -8.360 1.00 93.38 107 PHE A N 1
ATOM 825 C CA . PHE A 1 107 ? -10.938 -2.729 -7.008 1.00 93.38 107 PHE A CA 1
ATOM 826 C C . PHE A 1 107 ? -11.942 -2.274 -5.934 1.00 93.38 107 PHE A C 1
ATOM 828 O O . PHE A 1 107 ? -12.374 -1.121 -5.891 1.00 93.38 107 PHE A O 1
ATOM 835 N N . GLY A 1 108 ? -12.388 -3.222 -5.117 1.00 92.44 108 GLY A N 1
ATOM 836 C CA . GLY A 1 108 ? -13.394 -3.058 -4.076 1.00 92.44 108 GLY A CA 1
ATOM 837 C C . GLY A 1 108 ? -12.782 -2.948 -2.684 1.00 92.44 108 GLY A C 1
ATOM 838 O O . GLY A 1 108 ? -11.571 -3.026 -2.504 1.00 92.44 108 GLY A O 1
ATOM 839 N N . LYS A 1 109 ? -13.635 -2.778 -1.671 1.00 92.50 109 LYS A N 1
ATOM 840 C CA . LYS A 1 109 ? -13.174 -2.736 -0.276 1.00 92.50 109 LYS A CA 1
ATOM 841 C C . LYS A 1 109 ? -12.732 -4.092 0.241 1.00 92.50 109 LYS A C 1
ATOM 843 O O . LYS A 1 109 ? -11.935 -4.122 1.149 1.00 92.50 109 LYS A O 1
ATOM 848 N N . GLU A 1 110 ? -13.262 -5.184 -0.297 1.00 92.31 110 GLU A N 1
ATOM 849 C CA . GLU A 1 110 ? -12.853 -6.554 0.033 1.00 92.31 110 GLU A CA 1
ATOM 850 C C . GLU A 1 110 ? -11.489 -6.950 -0.548 1.00 92.31 110 GLU A C 1
ATOM 852 O O . GLU A 1 110 ? -10.947 -7.997 -0.200 1.00 92.31 110 GLU A O 1
ATOM 857 N N . ASP A 1 111 ? -10.955 -6.133 -1.455 1.00 95.12 111 ASP A N 1
ATOM 858 C CA . ASP A 1 111 ? -9.707 -6.415 -2.143 1.00 95.12 111 ASP A CA 1
ATOM 859 C C . ASP A 1 111 ? -8.512 -5.903 -1.338 1.00 95.12 111 ASP A C 1
ATOM 861 O O . ASP A 1 111 ? -8.640 -4.991 -0.527 1.00 95.12 111 ASP A O 1
ATOM 865 N N . TYR A 1 112 ? -7.338 -6.489 -1.559 1.00 96.62 112 TYR A N 1
ATOM 866 C CA . TYR A 1 112 ? -6.128 -6.123 -0.829 1.00 96.62 112 TYR A CA 1
ATOM 867 C C . TYR A 1 112 ? -4.955 -5.847 -1.768 1.00 96.62 112 TYR A C 1
ATOM 869 O O . TYR A 1 112 ? -4.542 -6.711 -2.548 1.00 96.62 112 TYR A O 1
ATOM 877 N N . TYR A 1 113 ? -4.403 -4.636 -1.698 1.00 97.50 113 TYR A N 1
ATOM 878 C CA . TYR A 1 113 ? -3.212 -4.256 -2.444 1.00 97.50 113 TYR A CA 1
ATOM 879 C C . TYR A 1 113 ? -2.008 -4.753 -1.662 1.00 97.50 113 TYR A C 1
ATOM 881 O O . TYR A 1 113 ? -1.479 -4.093 -0.765 1.00 97.50 113 TYR A O 1
ATOM 889 N N . TRP A 1 114 ? -1.581 -5.967 -1.985 1.00 96.25 114 TRP A N 1
ATOM 890 C CA . TRP A 1 114 ? -0.373 -6.506 -1.403 1.00 96.25 114 TRP A CA 1
ATOM 891 C C . TRP A 1 114 ? 0.841 -5.985 -2.156 1.00 96.25 114 TRP A C 1
ATOM 893 O O . TRP A 1 114 ? 0.864 -5.916 -3.385 1.00 96.25 114 TRP A O 1
ATOM 903 N N . ASN A 1 115 ? 1.883 -5.662 -1.407 1.00 95.00 115 ASN A N 1
ATOM 904 C CA . ASN A 1 115 ? 3.150 -5.265 -1.978 1.00 95.00 115 ASN A CA 1
ATOM 905 C C . ASN A 1 115 ? 4.313 -5.873 -1.195 1.00 95.00 115 ASN A C 1
ATOM 907 O O . ASN A 1 115 ? 4.160 -6.270 -0.035 1.00 95.00 115 ASN A O 1
ATOM 911 N N . ALA A 1 116 ? 5.465 -5.930 -1.850 1.00 91.06 116 ALA A N 1
ATOM 912 C CA . ALA A 1 116 ? 6.735 -6.252 -1.228 1.00 91.06 116 ALA A CA 1
ATOM 913 C C . ALA A 1 116 ? 7.800 -5.259 -1.683 1.00 91.06 116 ALA A C 1
ATOM 915 O O . ALA A 1 116 ? 7.826 -4.850 -2.844 1.00 91.06 116 ALA A O 1
ATOM 916 N N . LEU A 1 117 ? 8.695 -4.896 -0.765 1.00 90.25 117 LEU A N 1
ATOM 917 C CA . LEU A 1 117 ? 9.937 -4.232 -1.138 1.00 90.25 117 LEU A CA 1
ATOM 918 C C . LEU A 1 117 ? 10.765 -5.193 -1.992 1.00 90.25 117 LEU A C 1
ATOM 920 O O . LEU A 1 117 ? 10.816 -6.391 -1.707 1.00 90.25 117 LEU A O 1
ATOM 924 N N . TYR A 1 118 ? 11.382 -4.678 -3.052 1.00 89.12 118 TYR A N 1
ATOM 925 C CA . TYR A 1 118 ? 12.263 -5.490 -3.876 1.00 89.12 118 TYR A CA 1
ATOM 926 C C . TYR A 1 118 ? 13.500 -5.928 -3.081 1.00 89.12 118 TYR A C 1
ATOM 928 O O . TYR A 1 118 ? 14.220 -5.095 -2.522 1.00 89.12 118 TYR A O 1
ATOM 936 N N . SER A 1 119 ? 13.760 -7.233 -3.102 1.00 84.50 119 SER A N 1
ATOM 937 C CA . SER A 1 119 ? 14.989 -7.841 -2.598 1.00 84.50 119 SER A CA 1
ATOM 938 C C . SER A 1 119 ? 15.743 -8.478 -3.768 1.00 84.50 119 SER A C 1
ATOM 940 O O . SER A 1 119 ? 15.155 -9.295 -4.485 1.00 84.50 119 SER A O 1
ATOM 942 N N . PRO A 1 120 ? 17.020 -8.124 -3.994 1.00 84.38 120 PRO A N 1
ATOM 943 C CA . PRO A 1 120 ? 17.822 -8.717 -5.055 1.00 84.38 120 PRO A CA 1
ATOM 944 C C . PRO A 1 120 ? 18.202 -10.149 -4.675 1.00 84.38 120 PRO A C 1
ATOM 946 O O . PRO A 1 120 ? 19.039 -10.367 -3.807 1.00 84.38 120 PRO A O 1
ATOM 949 N N . PHE A 1 121 ? 17.579 -11.138 -5.318 1.00 82.81 121 PHE A N 1
ATOM 950 C CA . PHE A 1 121 ? 17.940 -12.543 -5.127 1.00 82.81 121 PHE A CA 1
ATOM 951 C C . PHE A 1 121 ? 19.049 -12.939 -6.111 1.00 82.81 121 PHE A C 1
ATOM 953 O O . PHE A 1 121 ? 18.790 -12.922 -7.323 1.00 82.81 121 PHE A O 1
ATOM 960 N N . PRO A 1 122 ? 20.253 -13.312 -5.635 1.00 75.94 122 PRO A N 1
ATOM 961 C CA . PRO A 1 122 ? 21.350 -13.728 -6.507 1.00 75.94 122 PRO A CA 1
ATOM 962 C C . PRO A 1 122 ? 20.966 -14.913 -7.398 1.00 75.94 122 PRO A C 1
ATOM 964 O O . PRO A 1 122 ? 20.255 -15.825 -6.966 1.00 75.94 122 PRO A O 1
ATO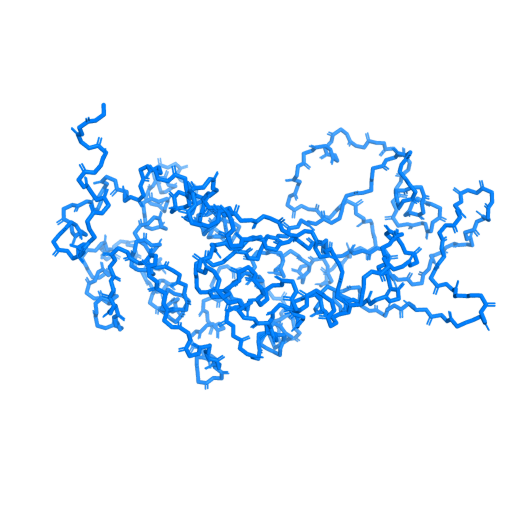M 967 N N . GLY A 1 123 ? 21.418 -14.899 -8.654 1.00 82.06 123 GLY A N 1
ATOM 968 C CA . GLY A 1 123 ? 21.106 -15.927 -9.650 1.00 82.06 123 GLY A CA 1
ATOM 969 C C . GLY A 1 123 ? 19.731 -15.777 -10.305 1.00 82.06 123 GLY A C 1
ATOM 970 O O . GLY A 1 123 ? 19.359 -16.592 -11.152 1.00 82.06 123 GLY A O 1
ATOM 971 N N . THR A 1 124 ? 18.958 -14.749 -9.938 1.00 88.81 124 THR A N 1
ATOM 972 C CA . THR A 1 124 ? 17.774 -14.340 -10.704 1.00 88.81 124 THR A CA 1
ATOM 973 C C . THR A 1 124 ? 18.163 -13.257 -11.709 1.00 88.81 124 THR A C 1
ATOM 975 O O . THR A 1 124 ? 18.971 -12.394 -11.367 1.00 88.81 124 THR A O 1
ATOM 978 N N . PRO A 1 125 ? 17.554 -13.202 -12.912 1.00 92.12 125 PRO A N 1
ATOM 979 C CA . PRO A 1 125 ? 17.903 -12.183 -13.906 1.00 92.12 125 PRO A CA 1
ATOM 980 C C . PRO A 1 125 ? 17.858 -10.745 -13.368 1.00 92.12 125 PRO A C 1
ATOM 982 O O . PRO A 1 125 ? 18.719 -9.930 -13.700 1.00 92.12 125 PRO A O 1
ATOM 985 N N . LEU A 1 126 ? 16.868 -10.440 -12.519 1.00 92.12 126 LEU A N 1
ATOM 986 C CA . LEU A 1 126 ? 16.703 -9.121 -11.906 1.00 92.12 126 LEU A CA 1
ATOM 987 C C . LEU A 1 126 ? 17.686 -8.871 -10.753 1.00 92.12 126 LEU A C 1
ATOM 989 O O . LEU A 1 126 ? 18.155 -7.744 -10.595 1.00 92.12 126 LEU A O 1
ATOM 993 N N . GLY A 1 127 ? 18.021 -9.901 -9.971 1.00 90.00 127 GLY A N 1
ATOM 994 C CA . GLY A 1 127 ? 19.061 -9.828 -8.944 1.00 90.00 127 GLY A CA 1
ATOM 995 C C . GLY A 1 127 ? 20.436 -9.577 -9.556 1.00 90.00 127 GLY A C 1
ATOM 996 O O . GLY A 1 127 ? 21.096 -8.608 -9.190 1.00 90.00 127 GLY A O 1
ATOM 997 N N . ASP A 1 128 ? 20.804 -10.363 -10.568 1.00 89.50 128 ASP A N 1
ATOM 998 C CA . ASP A 1 128 ? 22.069 -10.226 -11.297 1.00 89.50 128 ASP A CA 1
ATOM 999 C C . ASP A 1 128 ? 22.170 -8.851 -11.975 1.00 89.50 128 ASP A C 1
ATOM 1001 O O . ASP A 1 128 ? 23.222 -8.213 -11.957 1.00 89.50 128 ASP A O 1
ATOM 1005 N N . TYR A 1 129 ? 21.057 -8.341 -12.522 1.00 92.06 129 TYR A N 1
ATOM 1006 C CA . TYR A 1 129 ? 20.982 -6.964 -13.013 1.00 92.06 129 TYR A CA 1
ATOM 1007 C C . TYR A 1 129 ? 21.213 -5.934 -11.904 1.00 92.06 129 TYR A C 1
ATOM 1009 O O . TYR A 1 129 ? 21.980 -4.999 -12.109 1.00 92.06 129 TYR A O 1
ATOM 1017 N N . ALA A 1 130 ? 20.572 -6.081 -10.742 1.00 91.00 130 ALA A N 1
ATOM 1018 C CA . ALA A 1 130 ? 20.720 -5.134 -9.639 1.00 91.00 130 ALA A CA 1
ATOM 1019 C C . ALA A 1 130 ? 22.172 -5.058 -9.138 1.00 91.00 130 ALA A C 1
ATOM 1021 O O . ALA A 1 130 ? 22.664 -3.958 -8.878 1.00 91.00 130 ALA A O 1
ATOM 1022 N N . VAL A 1 131 ? 22.872 -6.196 -9.078 1.00 88.06 131 VAL A N 1
ATOM 1023 C CA . VAL A 1 131 ? 24.307 -6.254 -8.759 1.00 88.06 131 VAL A CA 1
ATOM 1024 C C . VAL A 1 131 ? 25.134 -5.620 -9.879 1.00 88.06 131 VAL A C 1
ATOM 1026 O O . VAL A 1 131 ? 25.914 -4.698 -9.640 1.00 88.06 131 VAL A O 1
ATOM 1029 N N . ALA A 1 132 ? 24.916 -6.028 -11.133 1.00 89.19 132 ALA A N 1
ATOM 1030 C CA . ALA A 1 132 ? 25.660 -5.504 -12.278 1.00 89.19 132 ALA A CA 1
ATOM 1031 C C . ALA A 1 132 ? 25.455 -3.991 -12.487 1.00 89.19 132 ALA A C 1
ATOM 1033 O O . ALA A 1 132 ? 26.378 -3.301 -12.908 1.00 89.19 132 ALA A O 1
ATOM 1034 N N . ALA A 1 133 ? 24.286 -3.450 -12.142 1.00 89.81 133 ALA A N 1
ATOM 1035 C CA . ALA A 1 133 ? 23.968 -2.023 -12.199 1.00 89.81 133 ALA A CA 1
ATOM 1036 C C . ALA A 1 133 ? 24.501 -1.212 -11.002 1.00 89.81 133 ALA A C 1
ATOM 1038 O O . ALA A 1 133 ? 24.395 0.018 -11.007 1.00 89.81 133 ALA A O 1
ATOM 1039 N N . GLY A 1 134 ? 25.092 -1.878 -10.003 1.00 88.12 134 GLY A N 1
ATOM 1040 C CA . GLY A 1 134 ? 25.674 -1.247 -8.818 1.00 88.12 134 GLY A CA 1
ATOM 1041 C C . GLY A 1 134 ? 24.634 -0.800 -7.787 1.00 88.12 134 GLY A C 1
ATOM 1042 O O . GLY A 1 134 ? 24.847 0.189 -7.083 1.00 88.12 134 GLY A O 1
ATOM 1043 N N . PHE A 1 135 ? 23.487 -1.482 -7.724 1.00 87.25 135 PHE A N 1
ATOM 1044 C CA . PHE A 1 135 ? 22.419 -1.216 -6.755 1.00 87.25 135 PHE A CA 1
ATOM 1045 C C . PHE A 1 135 ? 22.418 -2.176 -5.565 1.00 87.25 135 PHE A C 1
ATOM 1047 O O . PHE A 1 135 ? 21.800 -1.856 -4.551 1.00 87.25 135 PHE A O 1
ATOM 1054 N N . ALA A 1 136 ? 23.090 -3.317 -5.680 1.00 83.75 136 ALA A N 1
ATOM 1055 C CA . ALA A 1 136 ? 23.213 -4.333 -4.645 1.00 83.75 136 ALA A CA 1
ATOM 1056 C C . ALA A 1 136 ? 24.630 -4.913 -4.650 1.00 83.75 136 ALA A C 1
ATOM 1058 O O . ALA A 1 136 ? 25.275 -4.944 -5.701 1.00 83.75 136 ALA A O 1
ATOM 1059 N N . ASP A 1 137 ? 25.084 -5.378 -3.494 1.00 75.44 137 ASP A N 1
ATOM 1060 C CA . ASP A 1 137 ? 26.296 -6.182 -3.386 1.00 75.44 137 ASP A CA 1
ATOM 1061 C C . ASP A 1 137 ? 26.003 -7.653 -3.750 1.00 75.44 137 ASP A C 1
ATOM 1063 O O . ASP A 1 137 ? 24.865 -8.116 -3.667 1.00 75.44 137 ASP A O 1
ATOM 1067 N N . ASP A 1 138 ? 27.037 -8.392 -4.162 1.00 67.38 138 ASP A N 1
ATOM 1068 C CA . ASP A 1 138 ? 26.967 -9.840 -4.456 1.00 67.38 138 ASP A CA 1
ATOM 1069 C C . ASP A 1 138 ? 26.965 -10.696 -3.170 1.00 67.38 138 ASP A C 1
ATOM 1071 O O . ASP A 1 138 ? 26.766 -11.911 -3.195 1.00 67.38 138 ASP A O 1
ATOM 1075 N N . ASP A 1 139 ? 27.189 -10.062 -2.012 1.00 60.94 139 ASP A N 1
ATOM 1076 C CA . ASP A 1 139 ? 27.189 -10.753 -0.730 1.00 60.94 139 ASP A CA 1
ATOM 1077 C C . ASP A 1 139 ? 25.744 -10.987 -0.291 1.00 60.94 139 ASP A C 1
ATOM 1079 O O . ASP A 1 139 ? 24.981 -10.063 0.010 1.00 60.94 139 ASP A O 1
ATOM 1083 N N . THR A 1 140 ? 25.337 -12.252 -0.332 1.00 53.12 140 THR A N 1
ATOM 1084 C CA . THR A 1 140 ? 23.977 -12.656 -0.001 1.00 53.12 140 THR A CA 1
ATOM 1085 C C . THR A 1 140 ? 23.792 -12.474 1.495 1.00 53.12 140 THR A C 1
ATOM 1087 O O . THR A 1 140 ? 24.123 -13.366 2.277 1.00 53.12 140 THR A O 1
ATOM 1090 N N . ASP A 1 141 ? 23.255 -11.335 1.924 1.00 50.59 141 ASP A N 1
ATOM 1091 C CA . ASP A 1 141 ? 22.857 -11.235 3.316 1.00 50.59 141 ASP A CA 1
ATOM 1092 C C . ASP A 1 141 ? 21.774 -12.299 3.559 1.00 50.59 141 ASP A C 1
ATOM 1094 O O . ASP A 1 141 ? 20.759 -12.348 2.860 1.00 50.59 141 ASP A O 1
ATOM 1098 N N . ALA A 1 142 ? 21.977 -13.188 4.533 1.00 49.03 142 ALA A N 1
ATOM 1099 C CA . ALA A 1 142 ? 21.000 -14.220 4.892 1.00 49.03 142 ALA A CA 1
ATOM 1100 C C . ALA A 1 142 ? 19.630 -13.606 5.266 1.00 49.03 142 ALA A C 1
ATOM 1102 O O . ALA A 1 142 ? 18.602 -14.289 5.246 1.00 49.03 142 ALA A O 1
ATOM 1103 N N . HIS A 1 143 ? 19.609 -12.300 5.550 1.00 49.34 143 HIS A N 1
ATOM 1104 C CA . HIS A 1 143 ? 18.420 -11.478 5.743 1.00 49.34 143 HIS A CA 1
ATOM 1105 C C . HIS A 1 143 ? 17.603 -11.222 4.458 1.00 49.34 143 HIS A C 1
ATOM 1107 O O . HIS A 1 143 ? 16.413 -10.960 4.580 1.00 49.34 143 HIS A O 1
ATOM 1113 N N . ALA A 1 144 ? 18.148 -11.377 3.243 1.00 46.12 144 ALA A N 1
ATOM 1114 C CA . ALA A 1 144 ? 17.411 -11.188 1.980 1.00 46.12 144 ALA A CA 1
ATOM 1115 C C . ALA A 1 144 ? 16.251 -12.189 1.785 1.00 46.12 144 ALA A C 1
ATOM 1117 O O . ALA A 1 144 ? 15.281 -11.898 1.085 1.00 46.12 144 ALA A O 1
ATOM 1118 N N . TYR A 1 145 ? 16.326 -13.359 2.435 1.00 44.62 145 TYR A N 1
ATOM 1119 C CA . TYR A 1 145 ? 15.259 -14.372 2.460 1.00 44.62 145 TYR A CA 1
ATOM 1120 C C . TYR A 1 145 ? 14.178 -14.100 3.510 1.00 44.62 145 TYR A C 1
ATOM 1122 O O . TYR A 1 145 ? 13.139 -14.766 3.529 1.00 44.62 145 TYR A O 1
ATOM 1130 N N . GLN A 1 146 ? 14.407 -13.137 4.398 1.00 43.59 146 GLN A N 1
ATOM 1131 C CA . GLN A 1 146 ? 13.374 -12.625 5.279 1.00 43.59 146 GLN A CA 1
ATOM 1132 C C . GLN A 1 146 ? 12.676 -11.522 4.487 1.00 43.59 146 GLN A C 1
ATOM 1134 O O . GLN A 1 146 ? 13.331 -10.670 3.904 1.00 43.59 146 GLN A O 1
ATOM 1139 N N . PHE A 1 147 ? 11.349 -11.539 4.401 1.00 48.31 147 PHE A N 1
ATOM 1140 C CA . PHE A 1 147 ? 10.594 -10.412 3.854 1.00 48.31 147 PHE A CA 1
ATOM 1141 C C . PHE A 1 147 ? 10.819 -9.197 4.774 1.00 48.31 147 PHE A C 1
ATOM 1143 O O . PHE A 1 147 ? 10.044 -8.970 5.707 1.00 48.31 147 PHE A O 1
ATOM 1150 N N . THR A 1 148 ? 11.936 -8.492 4.586 1.00 49.75 148 THR A N 1
ATOM 1151 C CA . THR A 1 148 ? 12.400 -7.406 5.446 1.00 49.75 148 THR A CA 1
ATOM 1152 C C . THR A 1 148 ? 11.530 -6.174 5.253 1.00 49.75 148 THR A C 1
ATOM 1154 O O . THR A 1 148 ? 10.937 -5.942 4.200 1.00 49.75 148 THR A O 1
ATOM 1157 N N . THR A 1 149 ? 11.445 -5.359 6.302 1.00 52.06 149 THR A N 1
ATOM 1158 C CA . THR A 1 149 ? 10.842 -4.020 6.233 1.00 52.06 149 THR A CA 1
ATOM 1159 C C . THR A 1 149 ? 11.789 -2.975 5.643 1.00 52.06 149 THR A C 1
ATOM 1161 O O . THR A 1 149 ? 11.372 -1.838 5.441 1.00 52.06 149 THR A O 1
ATOM 1164 N N . ASP A 1 150 ? 13.032 -3.370 5.361 1.00 59.03 150 ASP A N 1
ATOM 1165 C CA . ASP A 1 150 ? 14.101 -2.523 4.846 1.00 59.03 150 ASP A CA 1
ATOM 1166 C C . ASP A 1 150 ? 14.441 -2.899 3.397 1.00 59.03 150 ASP A C 1
ATOM 1168 O O . ASP A 1 150 ? 14.307 -4.058 2.997 1.00 59.03 150 ASP A O 1
ATOM 1172 N N . SER A 1 151 ? 14.872 -1.905 2.614 1.00 62.38 151 SER A N 1
ATOM 1173 C CA . SER A 1 151 ? 15.279 -2.075 1.214 1.00 62.38 151 SER A CA 1
ATOM 1174 C C . SER A 1 151 ? 16.531 -2.940 1.101 1.00 62.38 151 SER A C 1
ATOM 1176 O O . SER A 1 151 ? 17.562 -2.595 1.675 1.00 62.38 151 SER A O 1
ATOM 1178 N N . GLY A 1 152 ? 16.477 -3.987 0.275 1.00 61.19 152 GLY A N 1
ATOM 1179 C CA . GLY A 1 152 ? 17.660 -4.766 -0.106 1.00 61.19 152 GLY A CA 1
ATOM 1180 C C . GLY A 1 152 ? 18.577 -4.057 -1.113 1.00 61.19 152 GLY A C 1
ATOM 1181 O O . GLY A 1 152 ? 19.618 -4.595 -1.471 1.00 61.19 152 GLY A O 1
ATOM 1182 N N . LEU A 1 153 ? 18.201 -2.866 -1.595 1.00 71.12 153 LEU A N 1
ATOM 1183 C CA . LEU A 1 153 ? 18.981 -2.080 -2.551 1.00 71.12 153 LEU A CA 1
ATOM 1184 C C . LEU A 1 153 ? 19.659 -0.870 -1.898 1.00 71.12 153 LEU A C 1
ATOM 1186 O O . LEU A 1 153 ? 19.002 -0.046 -1.254 1.00 71.12 153 LEU A O 1
ATOM 1190 N N . HIS A 1 154 ? 20.953 -0.692 -2.176 1.00 72.75 154 HIS A N 1
ATOM 1191 C CA . HIS A 1 154 ? 21.780 0.422 -1.701 1.00 72.75 154 HIS A CA 1
ATOM 1192 C C . HIS A 1 154 ? 21.441 1.764 -2.356 1.00 72.75 154 HIS A C 1
ATOM 1194 O O . HIS A 1 154 ? 21.876 2.809 -1.870 1.00 72.75 154 HIS A O 1
ATOM 1200 N N . CYS A 1 155 ? 20.687 1.776 -3.458 1.00 67.69 155 CYS A N 1
ATOM 1201 C CA . CYS A 1 155 ? 20.308 3.012 -4.144 1.00 67.69 155 CYS A CA 1
ATOM 1202 C C . CYS A 1 155 ? 19.192 3.797 -3.431 1.00 67.69 155 CYS A C 1
ATOM 1204 O O . CYS A 1 155 ? 19.027 4.991 -3.684 1.00 67.69 155 CYS A O 1
ATOM 1206 N N . PHE A 1 156 ? 18.481 3.182 -2.481 1.00 78.88 156 PHE A N 1
ATOM 1207 C CA . PHE A 1 156 ? 17.498 3.870 -1.646 1.00 78.88 156 PHE A CA 1
ATOM 1208 C C . PHE A 1 156 ? 18.180 4.461 -0.411 1.00 78.88 156 PHE A C 1
ATOM 1210 O O . PHE A 1 156 ? 18.507 3.759 0.542 1.00 78.88 156 PHE A O 1
ATOM 1217 N N . LYS A 1 157 ? 18.388 5.783 -0.410 1.00 82.44 157 LYS A N 1
ATOM 1218 C CA . LYS A 1 157 ? 19.005 6.515 0.710 1.00 82.44 157 LYS A CA 1
ATOM 1219 C C . LYS A 1 157 ? 18.167 7.721 1.124 1.00 82.44 157 LYS A C 1
ATOM 1221 O O . LYS A 1 157 ? 17.374 8.252 0.346 1.00 82.44 157 LYS A O 1
ATOM 1226 N N . GLY A 1 158 ? 18.362 8.169 2.364 1.00 88.50 158 GLY A N 1
ATOM 1227 C CA . GLY A 1 158 ? 17.763 9.400 2.880 1.00 88.50 158 GLY A CA 1
ATOM 1228 C C . GLY A 1 158 ? 16.238 9.420 2.756 1.00 88.50 158 GLY A C 1
ATOM 1229 O O . GLY A 1 158 ? 15.551 8.522 3.241 1.00 88.50 158 GLY A O 1
ATOM 1230 N N . ILE A 1 159 ? 15.702 10.465 2.122 1.00 91.56 159 ILE A N 1
ATOM 1231 C CA . ILE A 1 159 ? 14.253 10.648 1.966 1.00 91.56 159 ILE A CA 1
ATOM 1232 C C . ILE A 1 159 ? 13.612 9.603 1.040 1.00 91.56 159 ILE A C 1
ATOM 1234 O O . ILE A 1 159 ? 12.478 9.202 1.285 1.00 91.56 159 ILE A O 1
ATOM 1238 N N . THR A 1 160 ? 14.329 9.108 0.029 1.00 90.62 160 THR A N 1
ATOM 1239 C CA . THR A 1 160 ? 13.794 8.121 -0.923 1.00 90.62 160 THR A CA 1
ATOM 1240 C C . THR A 1 160 ? 13.514 6.783 -0.241 1.00 90.62 160 THR A C 1
ATOM 1242 O O . THR A 1 160 ? 12.444 6.215 -0.441 1.00 90.62 160 THR A O 1
ATOM 1245 N N . LEU A 1 161 ? 14.408 6.326 0.646 1.00 90.19 161 LEU A N 1
ATOM 1246 C CA . LEU A 1 161 ? 14.174 5.127 1.465 1.00 90.19 161 LEU A CA 1
ATOM 1247 C C . LEU A 1 161 ? 12.942 5.293 2.365 1.00 90.19 161 LEU A C 1
ATOM 1249 O O . LEU A 1 161 ? 12.080 4.420 2.423 1.00 90.19 161 LEU A O 1
ATOM 1253 N N . LYS A 1 162 ? 12.819 6.448 3.029 1.00 92.62 162 LYS A N 1
ATOM 1254 C CA . LYS A 1 162 ? 11.656 6.746 3.876 1.00 92.62 162 LYS A CA 1
ATOM 1255 C C . LYS A 1 162 ? 10.346 6.712 3.082 1.00 92.62 162 LYS A C 1
ATOM 1257 O O . LYS A 1 162 ? 9.367 6.147 3.559 1.00 92.62 162 LYS A O 1
ATOM 1262 N N . ARG A 1 163 ? 10.340 7.265 1.863 1.00 95.31 163 ARG A N 1
ATOM 1263 C CA . ARG A 1 163 ? 9.184 7.223 0.952 1.00 95.31 163 ARG A CA 1
ATOM 1264 C C . ARG A 1 163 ? 8.852 5.806 0.499 1.00 95.31 163 ARG A C 1
ATOM 1266 O O . ARG A 1 163 ? 7.678 5.468 0.438 1.00 95.31 163 ARG A O 1
ATOM 1273 N N . GLN A 1 164 ? 9.855 4.975 0.221 1.00 94.00 164 GLN A N 1
ATOM 1274 C CA . GLN A 1 164 ? 9.658 3.572 -0.152 1.00 94.00 164 GLN A CA 1
ATOM 1275 C C . GLN A 1 164 ? 8.940 2.789 0.952 1.00 94.00 164 GLN A C 1
ATOM 1277 O O . GLN A 1 164 ? 7.941 2.116 0.698 1.00 94.00 164 GLN A O 1
ATOM 1282 N N . ILE A 1 165 ? 9.422 2.929 2.188 1.00 93.38 165 ILE A N 1
ATOM 1283 C CA . ILE A 1 165 ? 8.839 2.277 3.363 1.00 93.38 165 ILE A CA 1
ATOM 1284 C C . ILE A 1 165 ? 7.418 2.801 3.602 1.00 93.38 165 ILE A C 1
ATOM 1286 O O . ILE A 1 165 ? 6.491 2.010 3.775 1.00 93.38 165 ILE A O 1
ATOM 1290 N N . ALA A 1 166 ? 7.221 4.121 3.538 1.00 96.75 166 ALA A N 1
ATOM 1291 C CA . ALA A 1 166 ? 5.906 4.735 3.689 1.00 96.75 166 ALA A CA 1
ATOM 1292 C C . ALA A 1 166 ? 4.915 4.262 2.612 1.00 96.75 166 ALA A C 1
ATOM 1294 O O . ALA A 1 166 ? 3.782 3.914 2.945 1.00 96.75 166 ALA A O 1
ATOM 1295 N N . PHE A 1 167 ? 5.337 4.173 1.344 1.00 97.69 167 PHE A N 1
ATOM 1296 C CA . PHE A 1 167 ? 4.525 3.613 0.261 1.00 97.69 167 PHE A CA 1
ATOM 1297 C C . PHE A 1 167 ? 4.112 2.178 0.599 1.00 97.69 167 PHE A C 1
ATOM 1299 O O . PHE A 1 167 ? 2.929 1.836 0.534 1.00 97.69 167 PHE A O 1
ATOM 1306 N N . SER A 1 168 ? 5.075 1.335 0.984 1.00 96.00 168 SER A N 1
ATOM 1307 C CA . SER A 1 168 ? 4.819 -0.075 1.294 1.00 96.00 168 SER A CA 1
ATOM 1308 C C . SER A 1 168 ? 3.782 -0.240 2.408 1.00 96.00 168 SER A C 1
ATOM 1310 O O . SER A 1 168 ? 2.865 -1.050 2.279 1.00 96.00 168 SER A O 1
ATOM 1312 N N . GLN A 1 169 ? 3.869 0.588 3.450 1.00 96.94 169 GLN A N 1
ATOM 1313 C CA . GLN A 1 169 ? 3.001 0.518 4.627 1.00 96.94 169 GLN A CA 1
ATOM 1314 C C . GLN A 1 169 ? 1.608 1.133 4.426 1.00 96.94 169 GLN A C 1
ATOM 1316 O O . GLN A 1 169 ? 0.701 0.809 5.185 1.00 96.94 169 GLN A O 1
ATOM 1321 N N . THR A 1 170 ? 1.417 2.016 3.439 1.00 98.38 170 THR A N 1
ATOM 1322 C CA . THR A 1 170 ? 0.168 2.798 3.300 1.00 98.38 170 THR A CA 1
ATOM 1323 C C . THR A 1 170 ? -0.558 2.607 1.966 1.00 98.38 170 THR A C 1
ATOM 1325 O O . THR A 1 170 ? -1.712 3.011 1.831 1.00 98.38 170 THR A O 1
ATOM 1328 N N . SER A 1 171 ? 0.072 1.974 0.970 1.00 98.19 171 SER A N 1
ATOM 1329 C CA . SER A 1 171 ? -0.477 1.847 -0.393 1.00 98.19 171 SER A CA 1
ATOM 1330 C C . SER A 1 171 ? -1.823 1.142 -0.478 1.00 98.19 171 SER A C 1
ATOM 1332 O O . SER A 1 171 ? -2.631 1.513 -1.329 1.00 98.19 171 SER A O 1
ATOM 1334 N N . ASN A 1 172 ? -2.107 0.192 0.415 1.00 98.25 172 ASN A N 1
ATOM 1335 C CA . ASN A 1 172 ? -3.404 -0.469 0.437 1.00 98.25 172 ASN A CA 1
ATOM 1336 C C . ASN A 1 172 ? -4.548 0.506 0.700 1.00 98.25 172 ASN A C 1
ATOM 1338 O O . ASN A 1 172 ? -5.477 0.554 -0.100 1.00 98.25 172 ASN A O 1
ATOM 1342 N N . PHE A 1 173 ? -4.434 1.373 1.707 1.00 98.31 173 PHE A N 1
ATOM 1343 C CA . PHE A 1 173 ? -5.418 2.428 1.928 1.00 98.31 173 PHE A CA 1
ATOM 1344 C C . PHE A 1 173 ? -5.650 3.272 0.670 1.00 98.31 173 PHE A C 1
ATOM 1346 O O . PHE A 1 173 ? -6.783 3.400 0.208 1.00 98.31 173 PHE A O 1
ATOM 1353 N N . PHE A 1 174 ? -4.576 3.781 0.065 1.00 98.44 174 PHE A N 1
ATOM 1354 C CA . PHE A 1 174 ? -4.686 4.626 -1.123 1.00 98.44 174 PHE A CA 1
ATOM 1355 C C . PHE A 1 174 ? -5.288 3.899 -2.333 1.00 98.44 174 PHE A C 1
ATOM 1357 O O . PHE A 1 174 ? -5.972 4.530 -3.136 1.00 98.44 174 PHE A O 1
ATOM 1364 N N . SER A 1 175 ? -5.106 2.582 -2.450 1.00 97.88 175 SER A N 1
ATOM 1365 C CA . SER A 1 175 ? -5.637 1.791 -3.568 1.00 97.88 175 SER A CA 1
ATOM 1366 C C . SER A 1 175 ? -7.170 1.778 -3.652 1.00 97.88 175 SER A C 1
ATOM 1368 O O . SER A 1 175 ? -7.718 1.540 -4.726 1.00 97.88 175 SER A O 1
ATOM 1370 N N . HIS A 1 176 ? -7.864 2.118 -2.560 1.00 96.88 176 HIS A N 1
ATOM 1371 C CA . HIS A 1 176 ? -9.328 2.162 -2.484 1.00 96.88 176 HIS A CA 1
ATOM 1372 C C . HIS A 1 176 ? -9.945 3.514 -2.888 1.00 96.88 176 HIS A C 1
ATOM 1374 O O . HIS A 1 176 ? -11.129 3.767 -2.625 1.00 96.88 176 HIS A O 1
ATOM 1380 N N . PHE A 1 177 ? -9.173 4.389 -3.533 1.00 97.25 177 PHE A N 1
ATOM 1381 C CA . PHE A 1 177 ? -9.652 5.676 -4.033 1.00 97.25 177 PHE A CA 1
ATOM 1382 C C . PHE A 1 177 ? -9.362 5.835 -5.522 1.00 97.25 177 PHE A C 1
ATOM 1384 O O . PHE A 1 177 ? -8.260 5.550 -5.990 1.00 97.25 177 PHE A O 1
ATOM 1391 N N . LYS A 1 178 ? -10.315 6.424 -6.257 1.00 96.56 178 LYS A N 1
ATOM 1392 C CA . LYS A 1 178 ? -10.176 6.741 -7.690 1.00 96.56 178 LYS A CA 1
ATOM 1393 C C . LYS A 1 178 ? -8.950 7.630 -7.962 1.00 96.56 178 LYS A C 1
ATOM 1395 O O . LYS A 1 178 ? -8.344 7.536 -9.022 1.00 96.56 178 LYS A O 1
ATOM 1400 N N . ASN A 1 179 ? -8.590 8.495 -7.009 1.00 97.69 179 ASN A N 1
ATOM 1401 C CA . ASN A 1 179 ? -7.416 9.374 -7.043 1.00 97.69 179 ASN A CA 1
ATOM 1402 C C . ASN A 1 179 ? -6.287 8.925 -6.095 1.00 97.69 179 ASN A C 1
ATOM 1404 O O . ASN A 1 179 ? -5.487 9.749 -5.657 1.00 97.69 179 ASN A O 1
ATOM 1408 N N . GLY A 1 180 ? -6.214 7.634 -5.760 1.00 98.25 180 GLY A N 1
ATOM 1409 C CA . GLY A 1 180 ? -5.261 7.103 -4.784 1.00 98.25 180 GLY A CA 1
ATOM 1410 C C . GLY A 1 180 ? -3.796 7.408 -5.085 1.00 98.25 180 GLY A C 1
ATOM 1411 O O . GLY A 1 180 ? -3.050 7.768 -4.178 1.00 98.25 180 GLY A O 1
ATOM 1412 N N . LYS A 1 181 ? -3.392 7.359 -6.361 1.00 98.31 181 LYS A N 1
ATOM 1413 C CA . LYS A 1 181 ? -2.047 7.773 -6.795 1.00 98.31 181 LYS A CA 1
ATOM 1414 C C . LYS A 1 181 ? -1.738 9.218 -6.394 1.00 98.31 181 LYS A C 1
ATOM 1416 O O . LYS A 1 181 ? -0.679 9.472 -5.831 1.00 98.31 181 LYS A O 1
ATOM 1421 N N . ASP A 1 182 ? -2.651 10.151 -6.660 1.00 98.56 182 ASP A N 1
ATOM 1422 C CA . ASP A 1 182 ? -2.439 11.572 -6.366 1.00 98.56 182 ASP A CA 1
ATOM 1423 C C . ASP A 1 182 ? -2.359 11.810 -4.854 1.00 98.56 182 ASP A C 1
ATOM 1425 O O . ASP A 1 182 ? -1.507 12.561 -4.385 1.00 98.56 182 ASP A O 1
ATOM 1429 N N . LEU A 1 183 ? -3.198 11.116 -4.079 1.00 98.69 183 LEU A N 1
ATOM 1430 C CA . LEU A 1 183 ? -3.154 11.151 -2.616 1.00 98.69 183 LEU A CA 1
ATOM 1431 C C . LEU A 1 183 ? -1.828 10.597 -2.076 1.00 98.69 183 LEU A C 1
ATOM 1433 O O . LEU A 1 183 ? -1.217 11.221 -1.210 1.00 98.69 183 LEU A O 1
ATOM 1437 N N . MET A 1 184 ? -1.345 9.480 -2.625 1.00 98.62 184 MET A N 1
ATOM 1438 C CA . MET A 1 184 ? -0.039 8.920 -2.276 1.00 98.62 184 MET A CA 1
ATOM 1439 C C . MET A 1 184 ? 1.096 9.886 -2.639 1.00 98.62 184 MET A C 1
ATOM 1441 O O . MET A 1 184 ? 2.012 10.077 -1.847 1.00 98.62 184 MET A O 1
ATOM 1445 N N . VAL A 1 185 ? 1.037 10.551 -3.798 1.00 98.56 185 VAL A N 1
ATOM 1446 C CA . VAL A 1 185 ? 2.019 11.582 -4.172 1.00 98.56 185 VAL A CA 1
ATOM 1447 C 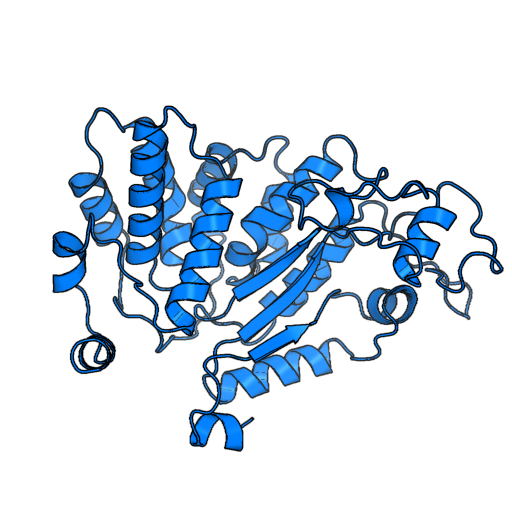C . VAL A 1 185 ? 2.008 12.732 -3.163 1.00 98.56 185 VAL A C 1
ATOM 1449 O O . VAL A 1 185 ? 3.068 13.123 -2.677 1.00 98.56 185 VAL A O 1
ATOM 1452 N N . LEU A 1 186 ? 0.830 13.246 -2.799 1.00 98.38 186 LEU A N 1
ATOM 1453 C CA . LEU A 1 186 ? 0.709 14.300 -1.789 1.00 98.38 186 LEU A CA 1
ATOM 1454 C C . LEU A 1 186 ? 1.294 13.864 -0.441 1.00 98.38 186 LEU A C 1
ATOM 1456 O O . LEU A 1 186 ? 1.995 14.646 0.197 1.00 98.38 186 LEU A O 1
ATOM 1460 N N . PHE A 1 187 ? 1.054 12.619 -0.026 1.00 98.56 187 PHE A N 1
ATOM 1461 C CA . PHE A 1 187 ? 1.609 12.082 1.211 1.00 98.56 187 PHE A CA 1
ATOM 1462 C C . PHE A 1 187 ? 3.136 11.946 1.144 1.00 98.56 187 PHE A C 1
ATOM 1464 O O . PHE A 1 187 ? 3.837 12.480 2.000 1.00 98.56 187 PHE A O 1
ATOM 1471 N N . LEU A 1 188 ? 3.676 11.292 0.115 1.00 98.12 188 LEU A N 1
ATOM 1472 C CA . LEU A 1 188 ? 5.108 10.991 0.015 1.00 98.12 188 LEU A CA 1
ATOM 1473 C C . LEU A 1 188 ? 5.973 12.222 -0.263 1.00 98.12 188 LEU A C 1
ATOM 1475 O O . LEU A 1 188 ? 7.085 12.328 0.257 1.00 98.12 188 LEU A O 1
ATOM 1479 N N . TYR A 1 189 ? 5.497 13.146 -1.096 1.00 97.50 189 TYR A N 1
ATOM 1480 C CA . TYR A 1 189 ? 6.279 14.308 -1.527 1.00 97.50 189 TYR A CA 1
ATOM 1481 C C . TYR A 1 189 ? 5.949 15.582 -0.747 1.00 97.50 189 TYR A C 1
ATOM 1483 O O . TYR A 1 189 ? 6.764 16.502 -0.746 1.00 97.50 189 TYR A O 1
ATOM 1491 N N . GLY A 1 190 ? 4.814 15.623 -0.043 1.00 96.31 190 GLY A N 1
ATOM 1492 C CA . GLY A 1 190 ? 4.455 16.712 0.868 1.00 96.31 190 GLY A CA 1
ATOM 1493 C C . GLY A 1 190 ? 5.048 16.587 2.275 1.00 96.31 190 GLY A C 1
ATOM 1494 O O . GLY A 1 190 ? 4.933 17.529 3.052 1.00 96.31 190 GLY A O 1
ATOM 1495 N N . ASN A 1 191 ? 5.686 15.457 2.606 1.00 94.25 191 ASN A N 1
ATOM 1496 C CA . ASN A 1 191 ? 6.198 15.167 3.947 1.00 94.25 191 ASN A CA 1
ATOM 1497 C C . ASN A 1 191 ? 7.669 14.722 3.940 1.00 94.25 191 ASN A C 1
ATOM 1499 O O . ASN A 1 191 ? 8.181 14.182 2.960 1.00 94.25 191 ASN A O 1
ATOM 1503 N N . ASN A 1 192 ? 8.336 14.921 5.083 1.00 93.75 192 ASN A N 1
ATOM 1504 C CA . ASN A 1 192 ? 9.711 14.466 5.347 1.00 93.75 192 ASN A CA 1
ATOM 1505 C C . ASN A 1 192 ? 9.803 13.427 6.488 1.00 93.75 192 ASN A C 1
ATOM 1507 O O . ASN A 1 192 ? 10.877 12.865 6.742 1.00 93.75 192 ASN A O 1
ATOM 1511 N N . SER A 1 193 ? 8.685 13.186 7.180 1.00 94.81 193 SER A N 1
ATOM 1512 C CA . SER A 1 193 ? 8.505 12.199 8.246 1.00 94.81 193 SER A CA 1
ATOM 1513 C C . SER A 1 193 ? 7.266 11.357 7.937 1.00 94.81 193 SER A C 1
ATOM 1515 O O . SER A 1 193 ? 6.317 11.858 7.341 1.00 94.81 193 SER A O 1
ATOM 1517 N N . PHE A 1 194 ? 7.313 10.074 8.300 1.00 96.75 194 PHE A N 1
ATOM 1518 C CA . PHE A 1 194 ? 6.279 9.081 7.985 1.00 96.75 194 PHE A CA 1
ATOM 1519 C C . PHE A 1 194 ? 6.005 8.175 9.189 1.00 96.75 194 PHE A C 1
ATOM 1521 O O . PHE A 1 194 ? 5.959 6.951 9.086 1.00 96.75 194 PHE A O 1
ATOM 1528 N N . LYS A 1 195 ? 5.907 8.772 10.375 1.00 97.50 195 LYS A N 1
ATOM 1529 C CA . LYS A 1 195 ? 5.453 8.090 11.587 1.00 97.50 195 LYS A CA 1
ATOM 1530 C C . LYS A 1 195 ? 3.942 7.878 11.521 1.00 97.50 195 LYS A C 1
ATOM 1532 O O . LYS A 1 195 ? 3.245 8.471 10.700 1.00 97.50 195 LYS A O 1
ATOM 1537 N N . LEU A 1 196 ? 3.425 7.074 12.449 1.00 98.56 196 LEU A N 1
ATOM 1538 C CA . LEU A 1 196 ? 1.987 6.833 12.574 1.00 98.56 196 LEU A CA 1
ATOM 1539 C C . LEU A 1 196 ? 1.189 8.138 12.712 1.00 98.56 196 LEU A C 1
ATOM 1541 O O . LEU A 1 196 ? 0.165 8.294 12.056 1.00 98.56 196 LEU A O 1
ATOM 1545 N N . ILE A 1 197 ? 1.678 9.081 13.523 1.00 98.25 197 ILE A N 1
ATOM 1546 C CA . ILE A 1 197 ? 1.023 10.382 13.699 1.00 98.25 197 ILE A CA 1
ATOM 1547 C C . ILE A 1 197 ? 1.016 11.207 12.406 1.00 98.25 197 ILE A C 1
ATOM 1549 O O . ILE A 1 197 ? -0.021 11.765 12.075 1.00 98.25 197 ILE A O 1
ATOM 1553 N N . ASP A 1 198 ? 2.109 11.203 11.632 1.00 98.31 198 ASP A N 1
ATOM 1554 C CA . ASP A 1 198 ? 2.195 11.939 10.361 1.00 98.31 198 ASP A CA 1
ATOM 1555 C C . ASP A 1 198 ? 1.170 11.395 9.349 1.00 98.31 198 ASP A C 1
ATOM 1557 O O . ASP A 1 198 ? 0.508 12.148 8.635 1.00 98.31 198 ASP A O 1
ATOM 1561 N N . PHE A 1 199 ? 0.997 10.067 9.310 1.00 98.69 199 PHE A N 1
ATOM 1562 C CA . PHE A 1 199 ? -0.035 9.438 8.489 1.00 98.69 199 PHE A CA 1
ATOM 1563 C C . PHE A 1 199 ? -1.441 9.791 8.987 1.00 98.69 199 PHE A C 1
ATOM 1565 O O . PHE A 1 199 ? -2.280 10.198 8.191 1.00 98.69 199 PHE A O 1
ATOM 1572 N N . ALA A 1 200 ? -1.696 9.707 10.293 1.00 98.75 200 ALA A N 1
ATOM 1573 C CA . ALA A 1 200 ? -2.995 10.044 10.869 1.00 98.75 200 ALA A CA 1
ATOM 1574 C C . ALA A 1 200 ? -3.388 11.513 10.611 1.00 98.75 200 ALA A C 1
ATOM 1576 O O . ALA A 1 200 ? -4.514 11.789 10.201 1.00 98.75 200 ALA A O 1
ATOM 1577 N N . GLU A 1 201 ? -2.455 12.453 10.772 1.00 98.56 201 GLU A N 1
ATOM 1578 C CA . GLU A 1 201 ? -2.653 13.872 10.451 1.00 98.56 201 GLU A CA 1
ATOM 1579 C C . GLU A 1 201 ? -2.920 14.098 8.959 1.00 98.56 201 GLU A C 1
ATOM 1581 O O . GLU A 1 201 ? -3.774 14.913 8.592 1.00 98.56 201 GLU A O 1
ATOM 1586 N N . PHE A 1 202 ? -2.240 13.359 8.078 1.00 98.62 202 PHE A N 1
ATOM 1587 C CA . PHE A 1 202 ? -2.544 13.388 6.651 1.00 98.62 202 PHE A CA 1
ATOM 1588 C C . PHE A 1 202 ? -3.983 12.924 6.375 1.00 98.62 202 PHE A C 1
ATOM 1590 O O . PHE A 1 202 ? -4.695 13.589 5.624 1.00 98.62 202 PHE A O 1
ATOM 1597 N N . ILE A 1 203 ? -4.428 11.823 6.991 1.00 98.56 203 ILE A N 1
ATOM 1598 C CA . ILE A 1 203 ? -5.790 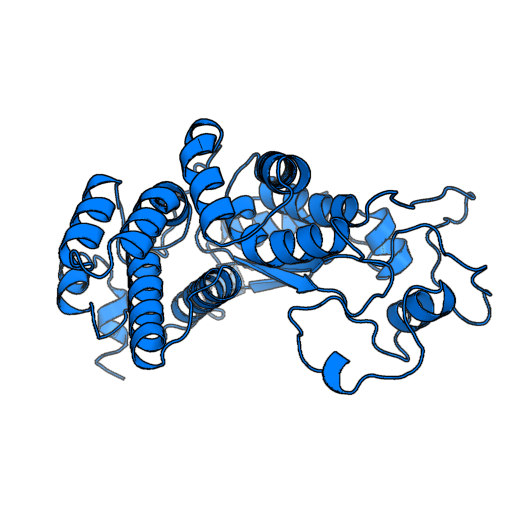11.300 6.808 1.00 98.56 203 ILE A CA 1
ATOM 1599 C C . ILE A 1 203 ? -6.841 12.327 7.233 1.00 98.56 203 ILE A C 1
ATOM 1601 O O . ILE A 1 203 ? -7.738 12.643 6.452 1.00 98.56 203 ILE A O 1
ATOM 1605 N N . GLU A 1 204 ? -6.700 12.890 8.431 1.00 98.31 204 GLU A N 1
ATOM 1606 C CA . GLU A 1 204 ? -7.624 13.894 8.964 1.00 98.31 204 GLU A CA 1
ATOM 1607 C C . GLU A 1 204 ? -7.677 15.141 8.065 1.00 98.31 204 GLU A C 1
ATOM 1609 O O . GLU A 1 204 ? -8.753 15.560 7.628 1.00 98.31 204 GLU A O 1
ATOM 1614 N N . SER A 1 205 ? -6.508 15.707 7.743 1.00 97.69 205 SER A N 1
ATOM 1615 C CA . SER A 1 205 ? -6.396 16.987 7.030 1.00 97.69 205 SER A CA 1
ATOM 1616 C C . SER A 1 205 ? -6.728 16.916 5.540 1.00 97.69 205 SER A C 1
ATOM 1618 O O . SER A 1 205 ? -6.963 17.955 4.921 1.00 97.69 205 SER A O 1
ATOM 1620 N N . ARG A 1 206 ? -6.725 15.720 4.937 1.00 97.06 206 ARG A N 1
ATOM 1621 C CA . ARG A 1 206 ? -6.953 15.524 3.493 1.00 97.06 206 ARG A CA 1
ATOM 1622 C C . ARG A 1 206 ? -8.222 14.746 3.166 1.00 97.06 206 ARG A C 1
ATOM 1624 O O . ARG A 1 206 ? -8.452 14.462 1.991 1.00 97.06 206 ARG A O 1
ATOM 1631 N N . SER A 1 207 ? -9.052 14.454 4.164 1.00 93.88 207 SER A N 1
ATOM 1632 C CA . SER A 1 207 ? -10.307 13.704 4.021 1.00 93.88 207 SER A CA 1
ATOM 1633 C C . SER A 1 207 ? -11.230 14.243 2.917 1.00 93.88 207 SER A C 1
ATOM 1635 O O . SER A 1 207 ? -11.827 13.468 2.173 1.00 93.88 207 SER A O 1
ATOM 1637 N N . GLU A 1 208 ? -11.280 15.563 2.722 1.00 95.56 208 GLU A N 1
ATOM 1638 C CA . GLU A 1 208 ? -12.064 16.216 1.659 1.00 95.56 208 GLU A CA 1
ATOM 1639 C C . GLU A 1 208 ? -11.623 15.861 0.225 1.00 95.56 208 GLU A C 1
ATOM 1641 O O . GLU A 1 208 ? -12.412 15.970 -0.716 1.00 95.56 208 GLU A O 1
ATOM 1646 N N . PHE A 1 209 ? -10.380 15.406 0.034 1.00 96.94 209 PHE A N 1
ATOM 1647 C CA . PHE A 1 209 ? -9.848 15.028 -1.278 1.00 96.94 209 PHE A CA 1
ATOM 1648 C C . PHE A 1 209 ? -10.114 13.564 -1.639 1.00 96.94 209 PHE A C 1
ATOM 1650 O O . PHE A 1 209 ? -9.784 13.141 -2.751 1.00 96.94 209 PHE A O 1
ATOM 1657 N N . PHE A 1 210 ? -10.677 12.766 -0.733 1.00 96.75 210 PHE A N 1
ATOM 1658 C CA . PHE A 1 210 ? -10.844 11.331 -0.928 1.00 96.75 210 PHE A CA 1
ATOM 1659 C C . PHE A 1 210 ? -11.989 11.019 -1.899 1.00 96.75 210 PHE A C 1
ATOM 1661 O O . PHE A 1 210 ? -13.162 11.254 -1.614 1.00 96.75 210 PHE A O 1
ATOM 1668 N N . LYS A 1 211 ? -11.662 10.446 -3.068 1.00 95.94 211 LYS A N 1
ATOM 1669 C CA . LYS A 1 211 ? -12.660 10.049 -4.077 1.00 95.94 211 LYS A CA 1
ATOM 1670 C C . LYS A 1 211 ? -12.908 8.547 -4.023 1.00 95.94 211 LYS A C 1
ATOM 1672 O O . LYS A 1 211 ? -12.237 7.774 -4.706 1.00 95.94 211 LYS A O 1
ATOM 1677 N N . HIS A 1 212 ? -13.879 8.136 -3.217 1.00 91.06 212 HIS A N 1
ATOM 1678 C CA . HIS A 1 212 ? -14.237 6.727 -3.053 1.00 91.06 212 HIS A CA 1
ATOM 1679 C C . HIS A 1 212 ? -14.746 6.078 -4.350 1.00 91.06 212 HIS A C 1
ATOM 1681 O O . HIS A 1 212 ? -15.359 6.721 -5.210 1.00 91.06 212 HIS A O 1
ATOM 1687 N N . HIS A 1 213 ? -14.548 4.765 -4.458 1.00 87.25 213 HIS A N 1
ATOM 1688 C CA . HIS A 1 213 ? -15.316 3.945 -5.390 1.00 87.25 213 HIS A CA 1
ATOM 1689 C C . HIS A 1 213 ? -16.767 3.812 -4.905 1.00 87.25 213 HIS A C 1
ATOM 1691 O O . HIS A 1 213 ? -17.021 3.630 -3.718 1.00 87.25 213 HIS A O 1
ATOM 1697 N N . GLU A 1 214 ? -17.725 3.846 -5.829 1.00 79.50 214 GLU A N 1
ATOM 1698 C CA . GLU A 1 214 ? -19.168 3.731 -5.533 1.00 79.50 214 GLU A CA 1
ATOM 1699 C C . GLU A 1 214 ? -19.628 2.280 -5.324 1.00 79.50 214 GLU A C 1
ATOM 1701 O O . GLU A 1 214 ? -20.820 1.986 -5.272 1.00 79.50 214 GLU A O 1
ATOM 1706 N N . ARG A 1 215 ? -18.688 1.339 -5.228 1.00 78.06 215 ARG A N 1
ATOM 1707 C CA . ARG A 1 215 ? -19.003 -0.081 -5.236 1.00 78.06 215 ARG A CA 1
ATOM 1708 C C . ARG A 1 215 ? -19.437 -0.566 -3.843 1.00 78.06 215 ARG A C 1
ATOM 1710 O O . ARG A 1 215 ? -18.631 -0.509 -2.909 1.00 78.06 215 ARG A O 1
ATOM 1717 N N . PRO A 1 216 ? -20.658 -1.108 -3.685 1.00 76.31 216 PRO A N 1
ATOM 1718 C CA . PRO A 1 216 ? -21.040 -1.799 -2.462 1.00 76.31 216 PRO A CA 1
ATOM 1719 C C . PRO A 1 216 ? -20.264 -3.116 -2.340 1.00 76.31 216 PRO A C 1
ATOM 1721 O O . PRO A 1 216 ? -19.928 -3.750 -3.339 1.00 76.31 216 PRO A O 1
ATOM 1724 N N . THR A 1 217 ? -19.996 -3.543 -1.110 1.00 77.94 217 THR A N 1
ATOM 1725 C CA . THR A 1 217 ? -19.331 -4.822 -0.834 1.00 77.94 217 THR A CA 1
ATOM 1726 C C . THR A 1 217 ? -20.252 -5.712 -0.007 1.00 77.94 217 THR A C 1
ATOM 1728 O O . THR A 1 217 ? -20.898 -5.238 0.928 1.00 77.94 217 THR A O 1
ATOM 1731 N N . GLN A 1 218 ? -20.320 -6.993 -0.367 1.00 78.12 218 GLN A N 1
ATOM 1732 C CA . GLN A 1 218 ? -21.104 -8.018 0.336 1.00 78.12 218 GLN A CA 1
ATOM 1733 C C . GLN A 1 218 ? -20.312 -8.711 1.458 1.00 78.12 218 GLN A C 1
ATOM 1735 O O . GLN A 1 218 ? -20.844 -9.564 2.153 1.00 78.12 218 GLN A O 1
ATOM 1740 N N . PHE A 1 219 ? -19.035 -8.355 1.628 1.00 82.81 219 PHE A N 1
ATOM 1741 C CA . PHE A 1 219 ? -18.103 -9.023 2.541 1.00 82.81 219 PHE A CA 1
ATOM 1742 C C . PHE A 1 219 ? -18.055 -8.397 3.938 1.00 82.81 219 PHE A C 1
ATOM 1744 O O . PHE A 1 219 ? -17.224 -8.793 4.759 1.00 82.81 219 PHE A O 1
ATOM 1751 N N . ARG A 1 220 ? -18.928 -7.421 4.219 1.00 84.38 220 ARG A N 1
ATOM 1752 C CA . ARG A 1 220 ? -18.985 -6.739 5.516 1.00 84.38 220 ARG A CA 1
ATOM 1753 C C . ARG A 1 220 ? -19.796 -7.532 6.525 1.00 84.38 220 ARG A C 1
ATOM 1755 O O . ARG A 1 220 ? -20.922 -7.915 6.224 1.00 84.38 220 ARG A O 1
ATOM 1762 N N . ILE A 1 221 ? -19.259 -7.679 7.733 1.00 87.38 221 ILE A N 1
ATOM 1763 C CA . ILE A 1 221 ? -20.024 -8.200 8.874 1.00 87.38 221 ILE A CA 1
ATOM 1764 C C . ILE A 1 221 ? -20.751 -7.095 9.647 1.00 87.38 221 ILE A C 1
ATOM 1766 O O . ILE A 1 221 ? -21.801 -7.355 10.230 1.00 87.38 221 ILE A O 1
ATOM 1770 N N . ILE A 1 222 ? -20.222 -5.864 9.618 1.00 87.25 222 ILE A N 1
ATOM 1771 C CA . ILE A 1 222 ? -20.843 -4.673 10.215 1.00 87.25 222 ILE A CA 1
ATOM 1772 C C . ILE A 1 222 ? -21.053 -3.643 9.089 1.00 87.25 222 ILE A C 1
ATOM 1774 O O . ILE A 1 222 ? -20.193 -2.792 8.831 1.00 87.25 222 ILE A O 1
ATOM 1778 N N . PRO A 1 223 ? -22.153 -3.748 8.319 1.00 81.19 223 PRO A N 1
ATOM 1779 C CA . PRO A 1 223 ? -22.508 -2.749 7.318 1.00 81.19 223 PRO A CA 1
ATOM 1780 C C . PRO A 1 223 ? -22.830 -1.385 7.951 1.00 81.19 223 PRO A C 1
ATOM 1782 O O . PRO A 1 223 ? -23.175 -1.284 9.121 1.00 81.19 223 PRO A O 1
ATOM 1785 N N . ASN A 1 224 ? -22.774 -0.330 7.132 1.00 82.31 224 ASN A N 1
ATOM 1786 C CA . ASN A 1 224 ? -23.270 1.013 7.473 1.00 82.31 224 ASN A CA 1
ATOM 1787 C C . ASN A 1 224 ? -22.614 1.700 8.685 1.00 82.31 224 ASN A C 1
ATOM 1789 O O . ASN A 1 224 ? -23.253 2.522 9.337 1.00 82.31 224 ASN A O 1
ATOM 1793 N N . ILE A 1 225 ? -21.338 1.414 8.959 1.00 90.69 225 ILE A N 1
ATOM 1794 C CA . ILE A 1 225 ? -20.568 2.197 9.933 1.00 90.69 225 ILE A CA 1
ATOM 1795 C C . ILE A 1 225 ? -20.503 3.674 9.518 1.00 90.69 225 ILE A C 1
ATOM 1797 O O . ILE A 1 225 ? -20.318 3.995 8.339 1.00 90.69 225 ILE A O 1
ATOM 1801 N N . ASP A 1 226 ? -20.628 4.565 10.497 1.00 93.69 226 ASP A N 1
ATOM 1802 C CA . ASP A 1 226 ? -20.494 6.009 10.334 1.00 93.69 226 ASP A CA 1
ATOM 1803 C C . ASP A 1 226 ? -19.492 6.588 11.348 1.00 93.69 226 ASP A C 1
ATOM 1805 O O . ASP A 1 226 ? -18.978 5.891 12.228 1.00 93.69 226 ASP A O 1
ATOM 1809 N N . ARG A 1 227 ? -19.186 7.886 11.224 1.00 96.50 227 ARG A N 1
ATOM 1810 C CA . ARG A 1 227 ? -18.242 8.563 12.129 1.00 96.50 227 ARG A CA 1
ATOM 1811 C C . ARG A 1 227 ? -18.692 8.522 13.588 1.00 96.50 227 ARG A C 1
ATOM 1813 O O . ARG A 1 227 ? -17.851 8.405 14.472 1.00 96.50 227 ARG A O 1
ATOM 1820 N N . LYS A 1 228 ? -20.000 8.616 13.845 1.00 96.81 228 LYS A N 1
ATOM 1821 C CA . LYS A 1 228 ? -20.546 8.621 15.205 1.00 96.81 228 LYS A CA 1
ATOM 1822 C C . LYS A 1 228 ? -20.296 7.278 15.884 1.00 96.81 228 LYS A C 1
ATOM 1824 O O . LYS A 1 228 ? -19.856 7.252 17.026 1.00 96.81 228 LYS A O 1
ATOM 1829 N N . MET A 1 229 ? -20.525 6.179 15.171 1.00 96.06 229 MET A N 1
ATOM 1830 C CA . MET A 1 229 ? -20.241 4.833 15.658 1.00 96.06 229 MET A CA 1
ATOM 1831 C C . MET A 1 229 ? -18.751 4.649 15.968 1.00 96.06 229 MET A C 1
ATOM 1833 O O . MET A 1 229 ? -18.421 4.095 17.012 1.00 96.06 229 MET A O 1
ATOM 1837 N N . MET A 1 230 ? -17.858 5.169 15.116 1.00 97.50 230 MET A N 1
ATOM 1838 C CA . MET A 1 230 ? -16.412 5.133 15.370 1.00 97.50 230 MET A CA 1
ATOM 1839 C C . MET A 1 230 ? -16.021 5.915 16.630 1.00 97.50 230 MET A C 1
ATOM 1841 O O . MET A 1 230 ? -15.264 5.406 17.449 1.00 97.50 230 MET A O 1
ATOM 1845 N N . PHE A 1 231 ? -16.543 7.132 16.811 1.00 98.00 231 PHE A N 1
ATOM 1846 C CA . PHE A 1 231 ? -16.232 7.940 17.993 1.00 98.00 231 PHE A CA 1
ATOM 1847 C C . PHE A 1 231 ? -16.745 7.306 19.283 1.00 98.00 231 PHE A C 1
ATOM 1849 O O . PHE A 1 231 ? -15.973 7.188 20.228 1.00 98.00 231 PHE A O 1
ATOM 1856 N N . ASN A 1 232 ? -17.986 6.811 19.288 1.00 97.19 232 ASN A N 1
ATOM 1857 C CA . ASN A 1 232 ? -18.530 6.083 20.434 1.00 97.19 232 ASN A CA 1
ATOM 1858 C C . ASN A 1 232 ? -17.647 4.880 20.798 1.00 97.19 232 ASN A C 1
ATOM 1860 O O . ASN A 1 232 ? -17.315 4.687 21.959 1.00 97.19 232 ASN A O 1
ATOM 1864 N N . PHE A 1 233 ? -17.206 4.112 19.797 1.00 97.62 233 PHE A N 1
ATOM 1865 C CA . PHE A 1 233 ? -16.295 2.994 20.025 1.00 97.62 233 PHE A CA 1
ATOM 1866 C C . PHE A 1 233 ? -14.968 3.438 20.654 1.00 97.62 233 PHE A C 1
ATOM 1868 O O . PHE A 1 233 ? -14.490 2.802 21.586 1.00 97.62 233 PHE A O 1
ATOM 1875 N N . PHE A 1 234 ? -14.370 4.537 20.189 1.00 98.19 234 PHE A N 1
ATOM 1876 C CA . PHE A 1 234 ? -13.137 5.053 20.791 1.00 98.19 234 PHE A CA 1
ATOM 1877 C C . PHE A 1 234 ? -13.333 5.571 22.217 1.00 98.19 234 PHE A C 1
ATOM 1879 O O . PHE A 1 234 ? -12.404 5.477 23.018 1.00 98.19 234 PHE A O 1
ATOM 1886 N N . ASP A 1 235 ? -14.506 6.115 22.534 1.00 97.00 235 ASP A N 1
ATOM 1887 C CA . ASP A 1 235 ? -14.861 6.527 23.892 1.00 97.00 235 ASP A CA 1
ATOM 1888 C C . ASP A 1 235 ? -15.044 5.329 24.831 1.00 97.00 235 ASP A C 1
ATOM 1890 O O . ASP A 1 235 ? -14.607 5.395 25.977 1.00 97.00 235 ASP A O 1
ATOM 1894 N N . ASP A 1 236 ? -15.607 4.225 24.335 1.00 96.19 236 ASP A N 1
ATOM 1895 C CA . ASP A 1 236 ? -15.794 2.991 25.107 1.00 96.19 236 ASP A CA 1
ATOM 1896 C C . ASP A 1 236 ? -14.486 2.204 25.301 1.00 96.19 236 ASP A C 1
ATOM 1898 O O . ASP A 1 236 ? -14.318 1.500 26.299 1.00 96.19 236 ASP A O 1
ATOM 1902 N N . VAL A 1 237 ? -13.561 2.289 24.339 1.00 96.31 237 VAL A N 1
ATOM 1903 C CA . VAL A 1 237 ? -12.324 1.494 24.330 1.00 96.31 237 VAL A CA 1
ATOM 1904 C C . VAL A 1 237 ? -11.177 2.162 25.071 1.00 96.31 237 VAL A C 1
ATOM 1906 O O . VAL A 1 237 ? -10.452 1.465 25.777 1.00 96.31 237 VAL A O 1
ATOM 1909 N N . TYR A 1 238 ? -10.984 3.471 24.907 1.00 97.00 238 TYR A N 1
ATOM 1910 C CA . TYR A 1 238 ? -9.812 4.175 25.431 1.00 97.00 238 TYR A CA 1
ATOM 1911 C C . TYR A 1 238 ? -10.165 5.042 26.638 1.00 97.00 238 TYR A C 1
ATOM 1913 O O . TYR A 1 238 ? -11.040 5.907 26.559 1.00 97.00 238 TYR A O 1
ATOM 1921 N N . SER A 1 239 ? -9.418 4.871 27.729 1.00 93.56 239 SER A N 1
ATOM 1922 C CA . SER A 1 239 ? -9.507 5.731 28.908 1.00 93.56 239 SER A CA 1
ATOM 1923 C C . SER A 1 239 ? -8.619 6.973 28.766 1.00 93.56 239 SER A C 1
ATOM 1925 O O . SER A 1 239 ? -7.826 7.092 27.828 1.00 93.56 239 SER A O 1
ATOM 1927 N N . ASP A 1 240 ? -8.688 7.882 29.741 1.00 92.25 240 ASP A N 1
ATOM 1928 C CA . ASP A 1 240 ? -7.840 9.084 29.793 1.00 92.25 240 ASP A CA 1
ATOM 1929 C C . ASP A 1 240 ? -6.334 8.762 29.788 1.00 92.25 240 ASP A C 1
ATOM 1931 O O . ASP A 1 240 ? -5.516 9.586 29.386 1.00 92.25 240 ASP A O 1
ATOM 1935 N N . LYS A 1 241 ? -5.939 7.549 30.199 1.00 93.25 241 LYS A N 1
ATOM 1936 C CA . LYS A 1 241 ? -4.535 7.113 30.166 1.00 93.25 241 LYS A CA 1
ATOM 1937 C C . LYS A 1 241 ? -4.018 6.885 28.745 1.00 93.25 241 LYS A C 1
ATOM 1939 O O . LYS A 1 241 ? -2.826 7.048 28.502 1.00 93.25 241 LYS A O 1
ATOM 1944 N N . GLU A 1 242 ? -4.902 6.550 27.808 1.00 96.06 242 GLU A N 1
ATOM 1945 C CA . GLU A 1 242 ? -4.567 6.250 26.414 1.00 96.06 242 GLU A CA 1
ATOM 1946 C C . GLU A 1 242 ? -4.866 7.434 25.470 1.00 96.06 242 GLU A C 1
ATOM 1948 O O . GLU A 1 242 ? -4.950 7.257 24.252 1.00 96.06 242 GLU A O 1
ATOM 1953 N N . GLU A 1 243 ? -5.005 8.659 26.000 1.00 95.38 243 GLU A N 1
ATOM 1954 C CA . GLU A 1 243 ? -5.447 9.853 25.255 1.00 95.38 243 GLU A CA 1
ATOM 1955 C C . GLU A 1 243 ? -4.654 10.085 23.957 1.00 95.38 243 GLU A C 1
ATOM 1957 O O . GLU A 1 243 ? -5.227 10.370 22.901 1.00 95.38 243 GLU A O 1
ATOM 1962 N N . LYS A 1 244 ? -3.329 9.895 23.994 1.00 95.88 244 LYS A N 1
ATOM 1963 C CA . LYS A 1 244 ? -2.472 10.058 22.811 1.00 95.88 244 LYS A CA 1
ATOM 1964 C C . LYS A 1 244 ? -2.835 9.068 21.699 1.00 95.88 244 LYS A C 1
ATOM 1966 O O . LYS A 1 244 ? -2.909 9.458 20.533 1.00 95.88 244 LYS A O 1
ATOM 1971 N N . PHE A 1 245 ? -3.058 7.799 22.037 1.00 97.81 245 PHE A N 1
ATOM 1972 C CA . PHE A 1 245 ? -3.399 6.776 21.048 1.00 97.81 245 PHE A CA 1
ATOM 1973 C C . PHE A 1 245 ? -4.858 6.896 20.590 1.00 97.81 245 PHE A C 1
ATOM 1975 O O . PHE A 1 245 ? -5.146 6.737 19.401 1.00 97.81 245 PHE A O 1
ATOM 1982 N N . LYS A 1 246 ? -5.766 7.284 21.492 1.00 98.31 246 LYS A N 1
ATOM 1983 C CA . LYS A 1 246 ? -7.144 7.663 21.156 1.00 98.31 246 LYS A CA 1
ATOM 1984 C C . LYS A 1 246 ? -7.176 8.788 20.119 1.00 98.31 246 LYS A C 1
ATOM 1986 O O . LYS A 1 246 ? -7.864 8.667 19.109 1.00 98.31 246 LYS A O 1
ATOM 1991 N N . SER A 1 247 ? -6.379 9.841 20.315 1.00 98.38 247 SER A N 1
ATOM 1992 C CA . SER A 1 247 ? -6.264 10.969 19.379 1.00 98.38 247 SER A CA 1
ATOM 1993 C C . SER A 1 247 ? -5.795 10.528 17.987 1.00 98.38 247 SER A C 1
ATOM 1995 O O . SER A 1 247 ? -6.384 10.924 16.982 1.00 98.38 247 SER A O 1
ATOM 1997 N N . ILE A 1 248 ? -4.807 9.626 17.905 1.00 98.62 248 ILE A N 1
ATOM 1998 C CA . ILE A 1 248 ? -4.383 9.021 16.630 1.00 98.62 248 ILE A CA 1
ATOM 1999 C C . ILE A 1 248 ? -5.551 8.288 15.950 1.00 98.62 248 ILE A C 1
ATOM 2001 O O . ILE A 1 248 ? -5.776 8.464 14.755 1.00 98.62 248 ILE A O 1
ATOM 2005 N N . ASN A 1 249 ? -6.324 7.496 16.694 1.00 98.56 249 ASN A N 1
ATOM 2006 C CA . ASN A 1 249 ? -7.453 6.743 16.139 1.00 98.56 249 ASN A CA 1
ATOM 2007 C C . ASN A 1 249 ? -8.602 7.643 15.663 1.00 98.56 249 ASN A C 1
ATOM 2009 O O . ASN A 1 249 ? -9.189 7.379 14.614 1.00 98.56 249 ASN A O 1
ATOM 2013 N N . ILE A 1 250 ? -8.869 8.740 16.374 1.00 98.50 250 ILE A N 1
ATOM 2014 C CA . ILE A 1 250 ? -9.819 9.779 15.949 1.00 98.50 250 ILE A CA 1
ATOM 2015 C C . ILE A 1 250 ? -9.395 10.375 14.599 1.00 98.50 250 ILE A C 1
ATOM 2017 O O . ILE A 1 250 ? -10.223 10.518 13.698 1.00 98.50 250 ILE A O 1
ATOM 2021 N N . LYS A 1 251 ? -8.101 10.659 14.420 1.00 98.75 251 LYS A N 1
ATOM 2022 C CA . LYS A 1 251 ? -7.551 11.160 13.151 1.00 98.75 251 LYS A CA 1
ATOM 2023 C C . LYS A 1 251 ? -7.643 10.138 12.011 1.00 98.75 251 LYS A C 1
ATOM 2025 O O . LYS A 1 251 ? -7.806 10.512 10.854 1.00 98.75 251 LYS A O 1
ATOM 2030 N N . LEU A 1 252 ? -7.613 8.845 12.333 1.00 98.75 252 LEU A N 1
ATOM 2031 C CA . LEU A 1 252 ? -7.728 7.736 11.380 1.00 98.75 252 LEU A CA 1
ATOM 2032 C C . LEU A 1 252 ? -9.176 7.348 11.026 1.00 98.75 252 LEU A C 1
ATOM 2034 O O . LEU A 1 252 ? -9.389 6.336 10.361 1.00 98.75 252 LEU A O 1
ATOM 2038 N N . VAL A 1 253 ? -10.198 8.122 11.402 1.00 98.50 253 VAL A N 1
ATOM 2039 C CA . VAL A 1 253 ? -11.596 7.757 11.097 1.00 98.50 253 VAL A CA 1
ATOM 2040 C C . VAL A 1 253 ? -11.844 7.509 9.608 1.00 98.50 253 VAL A C 1
ATOM 2042 O O . VAL A 1 253 ? -12.451 6.497 9.264 1.00 98.50 253 VAL A O 1
ATOM 2045 N N . ASP A 1 254 ? -11.345 8.359 8.709 1.00 97.81 254 ASP A N 1
ATOM 2046 C CA . ASP A 1 254 ? -11.526 8.142 7.264 1.00 97.81 254 ASP A CA 1
ATOM 2047 C C . ASP A 1 254 ? -10.714 6.962 6.725 1.00 97.81 254 ASP A C 1
ATOM 2049 O O . ASP A 1 254 ? -11.107 6.344 5.733 1.00 97.81 254 ASP A O 1
ATOM 2053 N N . TYR A 1 255 ? -9.632 6.594 7.413 1.00 98.38 255 TYR A N 1
ATOM 2054 C CA . TYR A 1 255 ? -8.911 5.355 7.149 1.00 98.38 255 TYR A CA 1
ATOM 2055 C C . TYR A 1 255 ? -9.804 4.141 7.437 1.00 98.38 255 TYR A C 1
ATOM 2057 O O . TYR A 1 255 ? -10.012 3.304 6.558 1.00 98.38 255 TYR A O 1
ATOM 2065 N N . TYR A 1 256 ? -10.452 4.101 8.604 1.00 97.81 256 TYR A N 1
ATOM 2066 C CA . TYR A 1 256 ? -11.394 3.032 8.949 1.00 97.81 256 TYR A CA 1
ATOM 2067 C C . TYR A 1 256 ? -12.610 2.998 8.027 1.00 97.81 256 TYR A C 1
ATOM 2069 O O . TYR A 1 256 ? -12.985 1.940 7.524 1.00 97.81 256 TYR A O 1
ATOM 2077 N N . LEU A 1 257 ? -13.209 4.155 7.744 1.00 95.12 257 LEU A N 1
ATOM 2078 C CA . LEU A 1 257 ? -14.357 4.239 6.846 1.00 95.12 257 LEU A CA 1
ATOM 2079 C C . LEU A 1 257 ? -13.995 3.884 5.400 1.00 95.12 257 LEU A C 1
ATOM 2081 O O . LEU A 1 257 ? -14.868 3.433 4.657 1.00 95.12 257 LEU A O 1
ATOM 2085 N N . GLY A 1 258 ? -12.738 4.058 4.987 1.00 94.19 258 GLY A N 1
ATOM 2086 C CA . GLY A 1 258 ? -12.239 3.688 3.665 1.00 94.19 258 GLY A CA 1
ATOM 2087 C C . GLY A 1 258 ? -12.127 2.177 3.446 1.00 94.19 258 GLY A C 1
ATOM 2088 O O . GLY A 1 258 ? -12.401 1.712 2.340 1.00 94.19 258 GLY A O 1
ATOM 2089 N N . LEU A 1 259 ? -11.821 1.411 4.495 1.00 95.19 259 LEU A N 1
ATOM 2090 C CA . LEU A 1 259 ? -11.477 -0.014 4.415 1.00 95.19 259 LEU A CA 1
ATOM 2091 C C . LEU A 1 259 ? -12.650 -0.956 4.747 1.00 95.19 259 LEU A C 1
ATOM 2093 O O . LEU A 1 259 ? -13.739 -0.529 5.149 1.00 95.19 259 LEU A O 1
ATOM 2097 N N . LEU A 1 260 ? -12.453 -2.258 4.510 1.00 94.00 260 LEU A N 1
ATOM 2098 C CA . LEU A 1 260 ? -13.415 -3.303 4.873 1.00 94.00 260 LEU A CA 1
ATOM 2099 C C . LEU A 1 260 ? -13.612 -3.363 6.390 1.00 94.00 260 LEU A C 1
ATOM 2101 O O . LEU A 1 260 ? -12.630 -3.366 7.122 1.00 94.00 260 LEU A O 1
ATOM 2105 N N . ASP A 1 261 ? -14.863 -3.456 6.856 1.00 93.56 261 ASP A N 1
ATOM 2106 C CA . ASP A 1 261 ? -15.218 -3.589 8.281 1.00 93.56 261 ASP A CA 1
ATOM 2107 C C . ASP A 1 261 ? -14.394 -2.681 9.212 1.00 93.56 261 ASP A C 1
ATOM 2109 O O . ASP A 1 261 ? -13.819 -3.135 10.201 1.00 93.56 261 ASP A O 1
ATOM 2113 N N . GLY A 1 262 ? -14.327 -1.385 8.891 1.00 95.56 262 GLY A N 1
ATOM 2114 C CA . GLY A 1 262 ? -13.474 -0.412 9.580 1.00 95.56 262 GLY A CA 1
ATOM 2115 C C . GLY A 1 262 ? -13.551 -0.420 11.109 1.00 95.56 262 GLY A C 1
ATOM 2116 O O . GLY A 1 262 ? -12.533 -0.230 11.766 1.00 95.56 262 GLY A O 1
ATOM 2117 N N . LEU A 1 263 ? -14.726 -0.698 11.683 1.00 96.50 263 LEU A N 1
ATOM 2118 C CA . LEU A 1 263 ? -14.900 -0.806 13.134 1.00 96.50 263 LEU A CA 1
ATOM 2119 C C . LEU A 1 263 ? -14.187 -2.038 13.723 1.00 96.50 263 LEU A C 1
ATOM 2121 O O . LEU A 1 263 ? -13.564 -1.955 14.778 1.00 96.50 263 LEU A O 1
ATOM 2125 N N . VAL A 1 264 ? -14.219 -3.170 13.016 1.00 95.94 264 VAL A N 1
ATOM 2126 C CA . VAL A 1 264 ? -13.484 -4.389 13.394 1.00 95.94 264 VAL A CA 1
ATOM 2127 C C . VAL A 1 264 ? -11.983 -4.156 13.250 1.00 95.94 264 VAL A C 1
ATOM 2129 O O . VAL A 1 264 ? -11.215 -4.547 14.127 1.00 95.94 264 VAL A O 1
ATOM 2132 N N . LEU A 1 265 ? -11.558 -3.471 12.183 1.00 97.50 265 LEU A N 1
ATOM 2133 C CA . LEU A 1 265 ? -10.159 -3.090 11.996 1.00 97.50 265 LEU A CA 1
ATOM 2134 C C . LEU A 1 265 ? -9.665 -2.198 13.147 1.00 97.50 265 LEU A C 1
ATOM 2136 O O . LEU A 1 265 ? -8.619 -2.482 13.732 1.00 97.50 265 LEU A O 1
ATOM 2140 N N . ALA A 1 266 ? -10.437 -1.177 13.523 1.00 98.31 266 ALA A N 1
ATOM 2141 C CA . ALA A 1 266 ? -10.138 -0.329 14.673 1.00 98.31 266 ALA A CA 1
ATOM 2142 C C . ALA A 1 266 ? -10.026 -1.134 15.978 1.00 98.31 266 ALA A C 1
ATOM 2144 O O . ALA A 1 266 ? -9.093 -0.929 16.753 1.00 98.31 266 ALA A O 1
ATOM 2145 N N . ALA A 1 267 ? -10.907 -2.115 16.190 1.00 98.00 267 ALA A N 1
ATOM 2146 C CA . ALA A 1 267 ? -10.824 -3.008 17.341 1.00 98.00 267 ALA A CA 1
ATOM 2147 C C . ALA A 1 267 ? -9.567 -3.888 17.339 1.00 98.00 267 ALA A C 1
ATOM 2149 O O . ALA A 1 267 ? -8.936 -4.058 18.382 1.00 98.00 267 ALA A O 1
ATOM 2150 N N . LYS A 1 268 ? -9.145 -4.412 16.182 1.00 97.88 268 LYS A N 1
ATOM 2151 C CA . LYS A 1 268 ? -7.885 -5.167 16.072 1.00 97.88 268 LYS A CA 1
ATOM 2152 C C . LYS A 1 268 ? -6.668 -4.299 16.381 1.00 97.88 268 LYS A C 1
ATOM 2154 O O . LYS A 1 268 ? -5.732 -4.765 17.030 1.00 97.88 268 LYS A O 1
ATOM 2159 N N . ILE A 1 269 ? -6.681 -3.043 15.939 1.00 98.38 269 ILE A N 1
ATOM 2160 C CA . ILE A 1 269 ? -5.617 -2.077 16.233 1.00 98.38 269 ILE A CA 1
ATOM 2161 C C . ILE A 1 269 ? -5.576 -1.768 17.729 1.00 98.38 269 ILE A C 1
ATOM 2163 O O . ILE A 1 269 ? -4.500 -1.821 18.321 1.00 98.38 269 ILE A O 1
ATOM 2167 N N . ALA A 1 270 ? -6.728 -1.533 18.359 1.00 98.31 270 ALA A N 1
ATOM 2168 C CA . ALA A 1 270 ? -6.819 -1.335 19.801 1.00 98.31 270 ALA A CA 1
ATOM 2169 C C . ALA A 1 270 ? -6.318 -2.555 20.594 1.00 98.31 270 ALA A C 1
ATOM 2171 O O . ALA A 1 270 ? -5.546 -2.401 21.537 1.00 98.31 270 ALA A O 1
ATOM 2172 N N . ASP A 1 271 ? -6.688 -3.775 20.193 1.00 97.44 271 ASP A N 1
ATOM 2173 C CA . ASP A 1 271 ? -6.265 -4.994 20.894 1.00 97.44 271 ASP A CA 1
ATOM 2174 C C . ASP A 1 271 ? -4.751 -5.200 20.771 1.00 97.44 271 ASP A C 1
ATOM 2176 O O . ASP A 1 271 ? -4.067 -5.528 21.744 1.00 97.44 271 ASP A O 1
ATOM 2180 N N . LYS A 1 272 ? -4.200 -4.943 19.578 1.00 97.62 272 LYS A N 1
ATOM 2181 C CA . LYS A 1 272 ? -2.757 -4.996 19.350 1.00 97.62 272 LYS A CA 1
ATOM 2182 C C . LYS A 1 272 ? -2.009 -3.925 20.144 1.00 97.62 272 LYS A C 1
ATOM 2184 O O . LYS A 1 272 ? -0.940 -4.231 20.667 1.00 97.62 272 LYS A O 1
ATOM 2189 N N . TYR A 1 273 ? -2.566 -2.720 20.251 1.00 97.94 273 TYR A N 1
ATOM 2190 C CA . TYR A 1 273 ? -2.026 -1.643 21.077 1.00 97.94 273 TYR A CA 1
ATOM 2191 C C . TYR A 1 273 ? -1.962 -2.042 22.555 1.00 97.94 273 TYR A C 1
ATOM 2193 O O . TYR A 1 273 ? -0.883 -1.995 23.133 1.00 97.94 273 TYR A O 1
ATOM 2201 N N . TYR A 1 274 ? -3.051 -2.551 23.143 1.00 97.38 274 TYR A N 1
ATOM 2202 C CA . TYR A 1 274 ? -3.036 -2.987 24.546 1.00 97.38 274 TYR A CA 1
ATOM 2203 C C . TYR A 1 274 ? -2.035 -4.120 24.809 1.00 97.38 274 TYR A C 1
ATOM 2205 O O . TYR A 1 274 ? -1.312 -4.087 25.800 1.00 97.38 274 TYR A O 1
ATOM 2213 N N . LYS A 1 275 ? -1.901 -5.077 23.881 1.00 96.38 275 LYS A N 1
ATOM 2214 C CA . LYS A 1 275 ? -0.858 -6.119 23.957 1.00 96.38 275 LYS A CA 1
ATOM 2215 C C . LYS A 1 275 ? 0.566 -5.555 23.914 1.00 96.38 275 LYS A C 1
ATOM 2217 O O . LYS A 1 275 ? 1.492 -6.213 24.380 1.00 96.38 275 LYS A O 1
ATOM 2222 N N . PHE A 1 276 ? 0.766 -4.404 23.276 1.00 96.94 276 PHE A N 1
ATOM 2223 C CA . PHE A 1 276 ? 2.061 -3.731 23.188 1.00 96.94 276 PHE A CA 1
ATOM 2224 C C . PHE A 1 276 ? 2.340 -2.871 24.417 1.00 96.94 276 PHE A C 1
ATOM 2226 O O . PHE A 1 276 ? 3.459 -2.925 24.917 1.00 96.94 276 PHE A O 1
ATOM 2233 N N . GLU A 1 277 ? 1.333 -2.185 24.956 1.00 94.31 277 GLU A N 1
ATOM 2234 C CA . GLU A 1 277 ? 1.415 -1.499 26.252 1.00 94.31 277 GLU A CA 1
ATOM 2235 C C . GLU A 1 277 ? 1.814 -2.473 27.371 1.00 94.31 277 GLU A C 1
ATOM 2237 O O . GLU A 1 277 ? 2.751 -2.201 28.115 1.00 94.31 277 GLU A O 1
ATOM 2242 N N . GLU A 1 278 ? 1.205 -3.666 27.419 1.00 93.62 278 GLU A N 1
ATOM 2243 C CA . GLU A 1 278 ? 1.574 -4.748 28.354 1.00 93.62 278 GLU A CA 1
ATOM 2244 C C . GLU A 1 278 ? 3.047 -5.197 28.221 1.00 93.62 278 GLU A C 1
ATOM 2246 O O . GLU A 1 278 ? 3.601 -5.805 29.135 1.00 93.62 278 GLU A O 1
ATOM 2251 N N . GLN A 1 279 ? 3.685 -4.917 27.080 1.00 95.94 279 GLN A N 1
ATOM 2252 C CA . GLN A 1 279 ? 5.078 -5.257 26.771 1.00 95.94 279 GLN A CA 1
ATOM 2253 C C . GLN A 1 279 ? 6.007 -4.035 26.753 1.00 95.94 279 GLN A C 1
ATOM 2255 O O . GLN A 1 279 ? 7.155 -4.178 26.330 1.00 95.94 279 GLN A O 1
ATOM 2260 N N . GLU A 1 280 ? 5.519 -2.853 27.140 1.00 94.25 280 GLU A N 1
ATOM 2261 C CA . GLU A 1 280 ? 6.248 -1.579 27.061 1.00 94.25 280 GLU A CA 1
ATOM 2262 C C . GLU A 1 280 ? 6.789 -1.274 25.645 1.00 94.25 280 GLU A C 1
ATOM 2264 O O . GLU A 1 280 ? 7.887 -0.745 25.464 1.00 94.25 280 GLU A O 1
ATOM 2269 N N . LYS A 1 281 ? 6.021 -1.633 24.607 1.00 96.06 281 LYS A N 1
ATOM 2270 C CA . LYS A 1 281 ? 6.363 -1.402 23.195 1.00 96.06 281 LYS A CA 1
ATOM 2271 C C . LYS A 1 281 ? 5.522 -0.285 22.594 1.00 96.06 281 LYS A C 1
ATOM 2273 O O . LYS A 1 281 ? 4.310 -0.243 22.766 1.00 96.06 281 LYS A O 1
ATOM 2278 N N . GLU A 1 282 ? 6.158 0.571 21.799 1.00 95.56 282 GLU A N 1
ATOM 2279 C CA . GLU A 1 282 ? 5.448 1.573 21.003 1.00 95.56 282 GLU A CA 1
ATOM 2280 C C . GLU A 1 282 ? 4.711 0.912 19.826 1.00 95.56 282 GLU A C 1
ATOM 2282 O O . GLU A 1 282 ? 5.265 0.066 19.123 1.00 95.56 282 GLU A O 1
ATOM 2287 N N . PHE A 1 283 ? 3.465 1.326 19.587 1.00 97.88 283 PHE A N 1
ATOM 2288 C CA . PHE A 1 283 ? 2.708 0.945 18.396 1.00 97.88 283 PHE A CA 1
ATOM 2289 C C . PHE A 1 283 ? 3.037 1.887 17.229 1.00 97.88 283 PHE A C 1
ATOM 2291 O O . PHE A 1 283 ? 2.814 3.097 17.308 1.00 97.88 283 PHE A O 1
ATOM 2298 N N . THR A 1 284 ? 3.553 1.337 16.128 1.00 97.69 284 THR A N 1
ATOM 2299 C CA . THR A 1 284 ? 4.091 2.120 15.002 1.00 97.69 284 THR A CA 1
ATOM 2300 C C . THR A 1 284 ? 3.244 2.011 13.728 1.00 97.69 284 THR A C 1
ATOM 2302 O O . THR A 1 284 ? 2.299 1.227 13.644 1.00 97.69 284 THR A O 1
ATOM 2305 N N . LEU A 1 285 ? 3.604 2.769 12.681 1.00 97.44 285 LEU A N 1
ATOM 2306 C CA . LEU A 1 285 ? 2.965 2.659 11.360 1.00 97.44 285 LEU A CA 1
ATOM 2307 C C . LEU A 1 285 ? 3.151 1.261 10.741 1.00 97.44 285 LEU A C 1
ATOM 2309 O O . LEU A 1 285 ? 2.246 0.741 10.091 1.00 97.44 285 LEU A O 1
ATOM 2313 N N . ALA A 1 286 ? 4.292 0.615 10.997 1.00 95.94 286 ALA A N 1
ATOM 2314 C CA . ALA A 1 286 ? 4.531 -0.755 10.555 1.00 95.94 286 ALA A CA 1
ATOM 2315 C C . ALA A 1 286 ? 3.561 -1.748 11.218 1.00 95.94 286 ALA A C 1
ATOM 2317 O O . ALA A 1 286 ? 3.163 -2.733 10.596 1.00 95.94 286 ALA A O 1
ATOM 2318 N N . ASP A 1 287 ? 3.159 -1.494 12.465 1.00 97.88 287 ASP A N 1
ATOM 2319 C CA . ASP A 1 287 ? 2.203 -2.337 13.184 1.00 97.88 287 ASP A CA 1
ATOM 2320 C C . ASP A 1 287 ? 0.771 -2.100 12.709 1.00 97.88 287 ASP A C 1
ATOM 2322 O O . ASP A 1 287 ? 0.043 -3.075 12.525 1.00 97.88 287 ASP A O 1
ATOM 2326 N N . LEU A 1 288 ? 0.404 -0.847 12.400 1.00 98.44 288 LEU A N 1
ATOM 2327 C CA . LEU A 1 288 ? -0.853 -0.527 11.712 1.00 98.44 288 LEU A CA 1
ATOM 2328 C C . LEU A 1 288 ? -0.977 -1.330 10.408 1.00 98.44 288 LEU A C 1
ATOM 2330 O O . LEU A 1 288 ? -1.944 -2.068 10.226 1.00 98.44 288 LEU A O 1
ATOM 2334 N N . TYR A 1 289 ? 0.045 -1.256 9.550 1.00 96.69 289 TYR A N 1
ATOM 2335 C CA . TYR A 1 289 ? 0.120 -2.009 8.295 1.00 96.69 289 TYR A CA 1
ATOM 2336 C C . TYR A 1 289 ? -0.020 -3.526 8.505 1.00 96.69 289 TYR A C 1
ATOM 2338 O O . TYR A 1 289 ? -0.757 -4.201 7.784 1.00 96.69 289 TYR A O 1
ATOM 2346 N N . ARG A 1 290 ? 0.664 -4.093 9.509 1.00 96.12 290 ARG A N 1
ATOM 2347 C CA . ARG A 1 290 ? 0.578 -5.532 9.810 1.00 96.12 290 ARG A CA 1
ATOM 2348 C C . ARG A 1 290 ? -0.822 -5.942 10.251 1.00 96.12 290 ARG A C 1
ATOM 2350 O O . ARG A 1 290 ? -1.303 -6.980 9.801 1.00 96.12 290 ARG A O 1
ATOM 2357 N N . VAL A 1 291 ? -1.462 -5.156 11.117 1.00 97.31 291 VAL A N 1
ATOM 2358 C CA . VAL A 1 291 ? -2.831 -5.431 11.572 1.00 97.31 291 VAL A CA 1
ATOM 2359 C C . VAL A 1 291 ? -3.812 -5.329 10.408 1.00 97.31 291 VAL A C 1
ATOM 2361 O O . VAL A 1 291 ? -4.640 -6.220 10.250 1.00 97.31 291 VAL A O 1
ATOM 2364 N N . GLU A 1 292 ? -3.675 -4.319 9.548 1.00 97.25 292 GLU A N 1
ATOM 2365 C CA . GLU A 1 292 ? -4.473 -4.188 8.325 1.00 97.25 292 GLU A CA 1
ATOM 2366 C C . GLU A 1 292 ? -4.310 -5.410 7.409 1.00 97.25 292 GLU A C 1
ATOM 2368 O O . GLU A 1 292 ? -5.290 -6.004 6.969 1.00 97.25 292 GLU A O 1
ATOM 2373 N N . ARG A 1 293 ? -3.077 -5.860 7.168 1.00 94.75 293 ARG A N 1
ATOM 2374 C CA . ARG A 1 293 ? -2.822 -7.058 6.358 1.00 94.75 293 ARG A CA 1
ATOM 2375 C C . ARG A 1 293 ? -3.492 -8.305 6.937 1.00 94.75 293 ARG A C 1
ATOM 2377 O O . ARG A 1 293 ? -4.094 -9.083 6.197 1.00 94.75 293 ARG A O 1
ATOM 2384 N N . VAL A 1 294 ? -3.357 -8.514 8.247 1.00 94.31 294 VAL A N 1
ATOM 2385 C CA . VAL A 1 294 ? -3.978 -9.645 8.954 1.00 94.31 294 VAL A CA 1
ATOM 2386 C C . VAL A 1 294 ? -5.499 -9.531 8.909 1.00 94.31 294 VAL A C 1
ATOM 2388 O O . VAL A 1 294 ? -6.171 -10.532 8.705 1.00 94.31 294 VAL A O 1
ATOM 2391 N N . HIS A 1 295 ? -6.048 -8.319 8.981 1.00 95.06 295 HIS A N 1
ATOM 2392 C CA . HIS A 1 295 ? -7.481 -8.079 8.858 1.00 95.06 295 HIS A CA 1
ATOM 2393 C C . HIS A 1 295 ? -8.060 -8.632 7.552 1.00 95.06 295 HIS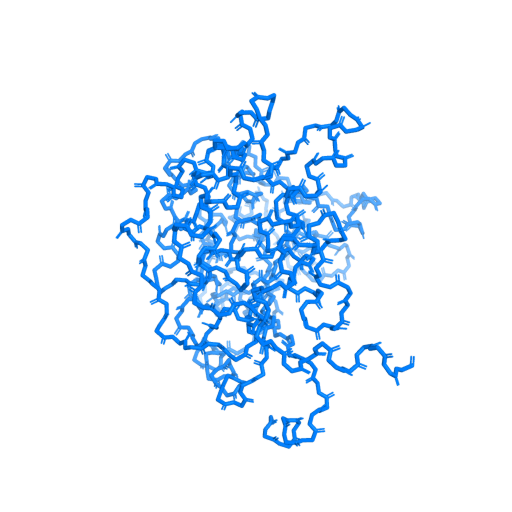 A C 1
ATOM 2395 O O . HIS A 1 295 ? -9.002 -9.422 7.590 1.00 95.06 295 HIS A O 1
ATOM 2401 N N . TYR A 1 296 ? -7.446 -8.326 6.411 1.00 93.44 296 TYR A N 1
ATOM 2402 C CA . TYR A 1 296 ? -7.868 -8.888 5.123 1.00 93.44 296 TYR A CA 1
ATOM 2403 C C . TYR A 1 296 ? -7.642 -10.399 5.013 1.00 93.44 296 TYR A C 1
ATOM 2405 O O . TYR A 1 296 ? -8.422 -11.098 4.364 1.00 93.44 296 TYR A O 1
ATOM 2413 N N . TYR A 1 297 ? -6.584 -10.923 5.633 1.00 89.38 297 TYR A N 1
ATOM 2414 C CA . TYR A 1 297 ? -6.348 -12.364 5.678 1.00 89.38 297 TYR A CA 1
ATOM 2415 C C . TYR A 1 297 ? -7.460 -13.074 6.461 1.00 89.38 297 TYR A C 1
ATOM 2417 O O . TYR A 1 297 ? -8.099 -13.985 5.941 1.00 89.38 297 TYR A O 1
ATOM 2425 N N . ASP A 1 298 ? -7.757 -12.610 7.671 1.00 88.44 298 ASP A N 1
ATOM 2426 C CA . ASP A 1 298 ? -8.766 -13.218 8.532 1.00 88.44 298 ASP A CA 1
ATOM 2427 C C . ASP A 1 298 ? -10.163 -13.192 7.895 1.00 88.44 298 ASP A C 1
ATOM 2429 O O . ASP A 1 298 ? -10.885 -14.186 7.987 1.00 88.44 298 ASP A O 1
ATOM 2433 N N . ASN A 1 299 ? -10.526 -12.093 7.212 1.00 86.56 299 ASN A N 1
ATOM 2434 C CA . ASN A 1 299 ? -11.803 -11.976 6.497 1.00 86.56 299 ASN A CA 1
ATOM 2435 C C . ASN A 1 299 ? -11.939 -13.033 5.392 1.00 86.56 299 ASN A C 1
ATOM 2437 O O . ASN A 1 299 ? -12.979 -13.678 5.277 1.00 86.56 299 ASN A O 1
ATOM 2441 N N . ASN A 1 300 ? -10.882 -13.217 4.597 1.00 80.56 300 ASN A N 1
ATO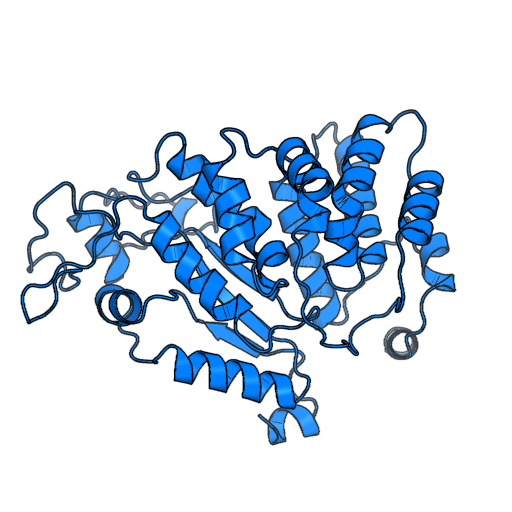M 2442 C CA . ASN A 1 300 ? -10.902 -14.108 3.438 1.00 80.56 300 ASN A CA 1
ATOM 2443 C C . ASN A 1 300 ? -10.822 -15.592 3.825 1.00 80.56 300 ASN A C 1
ATOM 2445 O O . ASN A 1 300 ? -11.339 -16.440 3.102 1.00 80.56 300 ASN A O 1
ATOM 2449 N N . TYR A 1 301 ? -10.180 -15.931 4.944 1.00 74.75 301 TYR A N 1
ATOM 2450 C CA . TYR A 1 301 ? -9.971 -17.325 5.359 1.00 74.75 301 TYR A CA 1
ATOM 2451 C C . TYR A 1 301 ? -10.893 -17.784 6.500 1.00 74.75 301 TYR A C 1
ATOM 2453 O O . TYR A 1 301 ? -10.647 -18.842 7.073 1.00 74.75 301 TYR A O 1
ATOM 2461 N N . ASN A 1 302 ? -11.958 -17.031 6.815 1.00 66.62 302 ASN A N 1
ATOM 2462 C CA . ASN A 1 302 ? -12.909 -17.336 7.898 1.00 66.62 302 ASN A CA 1
ATOM 2463 C C . ASN A 1 302 ? -12.217 -17.648 9.244 1.00 66.62 302 ASN A C 1
ATOM 2465 O O . ASN A 1 302 ? -12.645 -18.532 9.986 1.00 66.62 302 ASN A O 1
ATOM 2469 N N . MET A 1 303 ? -11.128 -16.937 9.548 1.00 74.62 303 MET A N 1
ATOM 2470 C CA . MET A 1 303 ? -10.418 -17.062 10.826 1.00 74.62 303 MET A CA 1
ATOM 2471 C C . MET A 1 303 ? -11.189 -16.339 11.943 1.00 74.62 303 MET A C 1
ATOM 2473 O O . MET A 1 303 ? -12.218 -15.711 11.684 1.00 74.62 303 MET A O 1
ATOM 2477 N N . SER A 1 304 ? -10.687 -16.387 13.187 1.00 74.50 304 SER A N 1
ATOM 2478 C CA . SER A 1 304 ? -11.230 -15.554 14.271 1.00 74.50 304 SER A CA 1
ATOM 2479 C C . SER A 1 304 ? -11.063 -14.074 13.919 1.00 74.50 304 SER A C 1
ATOM 2481 O O . SER A 1 304 ? -9.995 -13.482 14.064 1.00 74.50 304 SER A O 1
ATOM 2483 N N . TYR A 1 305 ? -12.120 -13.504 13.348 1.00 84.69 305 TYR A N 1
ATOM 2484 C CA . TYR A 1 305 ? -12.081 -12.196 12.711 1.00 84.69 305 TYR A CA 1
ATOM 2485 C C . TYR A 1 305 ? -12.329 -11.056 13.700 1.00 84.69 305 TYR A C 1
ATOM 2487 O O . TYR A 1 305 ? -11.937 -9.924 13.432 1.00 84.69 305 TYR A O 1
ATOM 2495 N N . ILE A 1 306 ? -12.946 -11.346 14.844 1.00 89.69 306 ILE A N 1
ATOM 2496 C CA . ILE A 1 306 ? -13.286 -10.369 15.879 1.00 89.69 306 ILE A CA 1
ATOM 2497 C C . ILE A 1 306 ? -12.359 -10.600 17.073 1.00 89.69 306 ILE A C 1
ATOM 2499 O O . ILE A 1 306 ? -12.261 -11.735 17.530 1.00 89.69 306 ILE A O 1
ATOM 2503 N N . PRO A 1 307 ? -11.668 -9.568 17.583 1.00 92.31 307 PRO A N 1
ATOM 2504 C CA . PRO A 1 307 ? -10.806 -9.727 18.747 1.00 92.31 307 PRO A CA 1
ATOM 2505 C C . PRO A 1 307 ? -11.633 -9.965 20.020 1.00 92.31 307 PRO A C 1
ATOM 2507 O O . PRO A 1 307 ? -12.490 -9.145 20.354 1.00 92.31 307 PRO A O 1
ATOM 2510 N N . ASP A 1 308 ? -11.314 -11.028 20.766 1.00 92.06 308 ASP A N 1
ATOM 2511 C CA . ASP A 1 308 ? -12.019 -11.449 21.993 1.00 92.06 308 ASP A CA 1
ATOM 2512 C C . ASP A 1 308 ? -12.224 -10.300 22.996 1.00 92.06 308 ASP A C 1
ATOM 2514 O O . ASP A 1 308 ? -13.295 -10.159 23.585 1.00 92.06 308 ASP A O 1
ATOM 2518 N N . ARG A 1 309 ? -11.218 -9.421 23.143 1.00 94.56 309 ARG A N 1
ATOM 2519 C CA . ARG A 1 309 ? -11.247 -8.251 24.043 1.00 94.56 309 ARG A CA 1
ATOM 2520 C C . ARG A 1 309 ? -12.462 -7.345 23.811 1.00 94.56 309 ARG A C 1
ATOM 2522 O O . ARG A 1 309 ? -12.938 -6.722 24.755 1.00 94.56 309 ARG A O 1
ATOM 2529 N N . PHE A 1 310 ? -12.949 -7.265 22.574 1.00 95.25 310 PHE A N 1
ATOM 2530 C CA . PHE A 1 310 ? -14.029 -6.363 22.170 1.00 95.25 310 PHE A CA 1
ATOM 2531 C C . PHE A 1 310 ? -15.244 -7.103 21.596 1.00 95.25 310 PHE A C 1
ATOM 2533 O O . PHE A 1 310 ? -16.124 -6.468 21.014 1.00 95.25 310 PHE A O 1
ATOM 2540 N N . GLU A 1 311 ? -15.332 -8.428 21.768 1.00 91.94 311 GLU A N 1
ATOM 2541 C CA . GLU A 1 311 ? -16.454 -9.226 21.258 1.00 91.94 311 GLU A CA 1
ATOM 2542 C C . GLU A 1 311 ? -17.796 -8.719 21.805 1.00 91.94 311 GLU A C 1
ATOM 2544 O O . GLU A 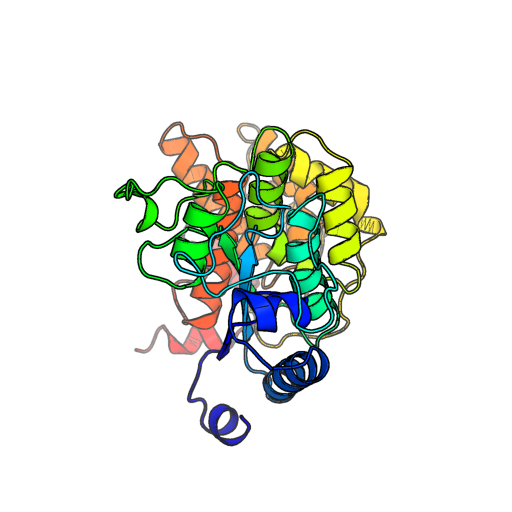1 311 ? -18.743 -8.550 21.042 1.00 91.94 311 GLU A O 1
ATOM 2549 N N . SER A 1 312 ? -17.874 -8.392 23.098 1.00 92.69 312 SER A N 1
ATOM 2550 C CA . SER A 1 312 ? -19.107 -7.900 23.731 1.00 92.69 312 SER A CA 1
ATOM 2551 C C . SER A 1 312 ? -19.601 -6.565 23.162 1.00 92.69 312 SER A C 1
ATOM 2553 O O . SER A 1 312 ? -20.810 -6.343 23.107 1.00 92.69 312 SER A O 1
ATOM 2555 N N . LEU A 1 313 ? -18.685 -5.698 22.716 1.00 93.12 313 LEU A N 1
ATOM 2556 C CA . LEU A 1 313 ? -19.007 -4.412 22.090 1.00 93.12 313 LEU A CA 1
ATOM 2557 C C . LEU A 1 313 ? -19.447 -4.586 20.633 1.00 93.12 313 LEU A C 1
ATOM 2559 O O . LEU A 1 313 ? -20.344 -3.889 20.165 1.00 93.12 313 LEU A O 1
ATOM 2563 N N . LEU A 1 314 ? -18.816 -5.513 19.907 1.00 92.44 314 LEU A N 1
ATOM 2564 C CA . LEU A 1 314 ? -19.013 -5.671 18.466 1.00 92.44 314 LEU A CA 1
ATOM 2565 C C . LEU A 1 314 ? -20.134 -6.647 18.108 1.00 92.44 314 LEU A C 1
ATOM 2567 O O . LEU A 1 314 ? -20.830 -6.416 17.122 1.00 92.44 314 LEU A O 1
ATOM 2571 N N . ALA A 1 315 ? -20.338 -7.711 18.889 1.00 90.00 315 ALA A N 1
ATOM 2572 C CA . ALA A 1 315 ? -21.319 -8.758 18.603 1.00 90.00 315 ALA A CA 1
ATOM 2573 C C . ALA A 1 315 ? -22.744 -8.233 18.333 1.00 90.00 315 ALA A C 1
ATOM 2575 O O . ALA A 1 315 ? -23.361 -8.709 17.378 1.00 90.00 315 ALA A O 1
ATOM 2576 N N . PRO A 1 316 ? -23.266 -7.230 19.071 1.00 90.69 316 PRO A N 1
ATOM 2577 C CA . PRO A 1 316 ? -24.592 -6.670 18.798 1.00 90.69 316 PRO A CA 1
ATOM 2578 C C . PRO A 1 316 ? -24.719 -5.945 17.449 1.00 90.69 316 PRO A C 1
ATOM 2580 O O . PRO A 1 316 ? -25.835 -5.718 16.988 1.00 90.69 316 PRO A O 1
ATOM 2583 N N . LEU A 1 317 ? -23.600 -5.553 16.832 1.00 89.94 317 LEU A N 1
ATOM 2584 C CA . LEU A 1 317 ? -23.553 -4.801 15.573 1.00 89.94 317 LEU A CA 1
ATOM 2585 C C . LEU A 1 317 ? -23.378 -5.707 14.344 1.00 89.94 317 LEU A C 1
ATOM 2587 O O . LEU A 1 317 ? -23.424 -5.230 13.209 1.00 89.94 317 LEU A O 1
ATOM 2591 N N . ILE A 1 318 ? -23.143 -7.005 14.550 1.00 87.19 318 ILE A N 1
ATOM 2592 C CA . ILE A 1 318 ? -22.911 -7.954 13.463 1.00 87.19 318 ILE A CA 1
ATOM 2593 C C . ILE A 1 318 ? -24.239 -8.318 12.812 1.00 87.19 318 ILE A C 1
ATOM 2595 O O . ILE A 1 318 ? -25.153 -8.829 13.455 1.00 87.19 318 ILE A O 1
ATOM 2599 N N . HIS A 1 319 ? -24.310 -8.121 11.501 1.00 77.38 319 HIS A N 1
ATOM 2600 C CA . HIS A 1 319 ? -25.474 -8.474 10.693 1.00 77.38 319 HIS A CA 1
ATOM 2601 C C . HIS A 1 319 ? -25.307 -9.806 9.944 1.00 77.38 319 HIS A C 1
ATOM 2603 O O . HIS A 1 319 ? -26.218 -10.236 9.240 1.00 77.38 319 HIS A O 1
ATOM 2609 N N . ASP A 1 320 ? -24.145 -10.453 10.058 1.00 64.00 320 ASP A N 1
ATOM 2610 C CA . ASP A 1 320 ? -23.763 -11.530 9.154 1.00 64.00 320 ASP A CA 1
ATOM 2611 C C . ASP A 1 320 ? -24.259 -12.928 9.549 1.00 64.00 320 ASP A C 1
ATOM 2613 O O . ASP A 1 320 ? -23.962 -13.457 10.622 1.00 64.00 320 ASP A O 1
ATOM 2617 N N . SER A 1 321 ? -24.898 -13.585 8.583 1.00 50.88 321 SER A N 1
ATOM 2618 C CA . SER A 1 321 ? -25.171 -15.024 8.545 1.00 50.88 321 SER A CA 1
ATOM 2619 C C . SER A 1 321 ? -23.925 -15.936 8.611 1.00 50.88 321 SER A C 1
ATOM 2621 O O . SER A 1 321 ? -24.067 -17.115 8.935 1.00 50.88 321 SER A O 1
ATOM 2623 N N . ARG A 1 322 ? -22.706 -15.428 8.358 1.00 52.91 322 ARG A N 1
ATOM 2624 C CA . ARG A 1 322 ? -21.427 -16.167 8.449 1.00 52.91 322 ARG A CA 1
ATOM 2625 C C . ARG A 1 322 ? -21.120 -16.684 9.860 1.00 52.91 322 ARG A C 1
ATOM 2627 O O . ARG A 1 322 ? -20.430 -17.692 9.995 1.00 52.91 322 ARG A O 1
ATOM 2634 N N . VAL A 1 323 ? -21.664 -16.058 10.911 1.00 43.88 323 VAL A N 1
ATOM 2635 C CA . VAL A 1 323 ? -21.436 -16.461 12.317 1.00 43.88 323 VAL A CA 1
ATOM 2636 C C . VAL A 1 323 ? -22.009 -17.856 12.621 1.00 43.88 323 VAL A C 1
ATOM 2638 O O . VAL A 1 323 ? -21.496 -18.566 13.487 1.00 43.88 323 VAL A O 1
ATOM 2641 N N . HIS A 1 324 ? -23.022 -18.310 11.875 1.00 34.50 324 HIS A N 1
ATOM 2642 C CA . HIS A 1 324 ? -23.638 -19.621 12.099 1.00 34.50 324 HIS A CA 1
ATOM 2643 C C . HIS A 1 324 ? -22.827 -20.817 11.574 1.00 34.50 324 HIS A C 1
ATOM 2645 O O . HIS A 1 324 ? -23.126 -21.945 11.961 1.00 34.50 324 HIS A O 1
ATOM 2651 N N . ALA A 1 325 ? -21.793 -20.605 10.753 1.00 33.62 325 ALA A N 1
ATOM 2652 C CA . ALA A 1 325 ? -20.996 -21.704 10.200 1.00 33.62 325 ALA A CA 1
ATOM 2653 C C . ALA A 1 325 ? -19.851 -22.169 11.123 1.00 33.62 325 ALA A C 1
ATOM 2655 O O . ALA A 1 325 ? -19.447 -23.323 11.048 1.00 33.62 325 ALA A O 1
ATOM 2656 N N . VAL A 1 326 ? -19.346 -21.308 12.016 1.00 37.88 326 VAL A N 1
ATOM 2657 C CA . VAL A 1 326 ? -18.146 -21.609 12.828 1.00 37.88 326 VAL A CA 1
ATOM 2658 C C . VAL A 1 326 ? -18.480 -22.324 14.143 1.00 37.88 326 VAL A C 1
ATOM 2660 O O . VAL A 1 326 ? -17.648 -23.037 14.687 1.00 37.88 326 VAL A O 1
ATOM 2663 N N . ARG A 1 327 ? -19.710 -22.191 14.658 1.00 33.41 327 ARG A N 1
ATOM 2664 C CA . ARG A 1 327 ? -20.106 -22.824 15.933 1.00 33.41 327 ARG A CA 1
ATOM 2665 C C . ARG A 1 327 ? -20.616 -24.267 15.806 1.00 33.41 327 ARG A C 1
ATOM 2667 O O . ARG A 1 327 ? -20.866 -24.885 16.832 1.00 33.41 327 ARG A O 1
ATOM 2674 N N . ASN A 1 328 ? -20.743 -24.800 14.587 1.00 28.72 328 ASN A N 1
ATOM 2675 C CA . ASN A 1 328 ? -21.270 -26.148 14.324 1.00 28.72 328 ASN A CA 1
ATOM 2676 C C . ASN A 1 328 ? -20.306 -27.049 13.516 1.00 28.72 328 ASN A C 1
ATOM 2678 O O . ASN A 1 328 ? -20.768 -27.993 12.874 1.00 28.72 328 ASN A O 1
ATOM 2682 N N . GLY A 1 329 ? -19.002 -26.749 13.515 1.00 31.28 329 GLY A N 1
ATOM 2683 C CA . GLY A 1 329 ? -17.958 -27.567 12.880 1.00 31.28 329 GLY A CA 1
ATOM 2684 C C . GLY A 1 329 ? -17.184 -28.403 13.882 1.00 31.28 329 GLY A C 1
ATOM 2685 O O . GLY A 1 329 ? -16.696 -27.794 14.860 1.00 31.28 329 GLY A O 1
#

InterPro domains:
  IPR058240 Radical SAM superfamily [SSF102114] (3-62)

Foldseek 3Di:
DLVCLVVVVALAEEAEPAWLDQLCCCQQVVDHDHLVNVQVVLQVCVVSQGAYEYEYEFQQVQAQFPDDQDCVQAVGAQQDPVRDHRHDPASRVGRLSVLLSLLQHPHDQLYFHAYAYDAQDPPDRSNSVCCSSVFAPPPPDPCSVPSDLFHRTPVQDQLSRQLRSLCNLCSRLLSQANCSSVLSCCLSVVDRDRKLQSVLQSQQVCVVVGHGDPDDHPLAQQPDDDLVNQLVLLVVLDDPVCVVVSVSSNSCSVSLVSHGHSSQLSQLLSVVCVVQVVVVHDCISNNSSVSRVVLSVCSSVVHPNHDPVCCVVCVVRGPDPSVVPPVPD

Organism: NCBI:txid408172

pLDDT: mean 89.32, std 13.5, range [28.72, 98.75]

Sequence (329 aa):
IEMISEKGLVSGISMAIESGNPKIRKLLLDRHESNDTIIDAINNVKRNNIPLRTQSIIGLPVLRPSQVVNPSQSKLSLIDKDGEEYYYDDPIQESLTCLELVCKSGFGKEDYYWNALYSPFPGTPLGDYAVAAGFADDDTDAHAYQFTTDSGLHCFKGITLKRQIAFSQTSNFFSHFKNGKDLMVLFLYGNNSFKLIDFAEFIESRSEFFKHHERPTQFRIIPNIDRKMMFNFFDDVYSDKEEKFKSINIKLVDYYLGLLDGLVLAAKIADKYYKFEEQEKEFTLADLYRVERVHYYDNNYNMSYIPDRFESLLAPLIHDSRVHAVRNG

Secondary structure (DSSP, 8-state):
-HHHHHTT--S-EEEEEE-S-HHHHHHHH-----HHHHHHHHHHHHHTT--EEEEEEES-S-SPPSS---TTT----SB-TTS-B---SSTHHHHHHHHHHHHTTT--TT-EEEEEE----TTSHHHHHHHHTTSS-SS--GGGGS--SS-S-TT--HHHHHHHHHHHHHHHHHHTBTTHHHHHHHHHHH-S--SHHHHHHHHHHHGGG--B-----S--SSTT--HHHHHHHHHHH--GGGHHHHHHHHHTHHHHHHSTTHHHHHHHHHHHHHHHHTTT----HHHHHHHHHHHHHHHHTT---S-GGGHHHHGGG---TTHHHHTT-

Radius of gyration: 21.1 Å; chains: 1; bounding box: 54×45×61 Å